Protein AF-A0A7L4WDB7-F1 (afdb_monomer)

Radius of gyration: 16.56 Å; Cα contacts (8 Å, |Δi|>4): 292; chains: 1; bounding box: 38×40×43 Å

Structure (mmCIF, N/CA/C/O backbone):
data_AF-A0A7L4WDB7-F1
#
_entry.id   AF-A0A7L4WDB7-F1
#
loop_
_atom_site.group_PDB
_atom_site.id
_atom_site.type_symbol
_atom_site.label_atom_id
_atom_site.label_alt_id
_atom_site.label_comp_id
_atom_site.label_asym_id
_atom_site.label_entity_id
_atom_site.label_seq_id
_atom_site.pdbx_PDB_ins_code
_atom_site.Cartn_x
_atom_site.Cartn_y
_atom_site.Cartn_z
_atom_site.occupancy
_atom_site.B_iso_or_equiv
_atom_site.auth_seq_id
_atom_site.auth_comp_id
_atom_site.auth_asym_id
_atom_site.auth_atom_id
_atom_site.pdbx_PDB_model_num
ATOM 1 N N . MET A 1 1 ? 15.099 -26.830 -12.170 1.00 26.14 1 MET A N 1
ATOM 2 C CA . MET A 1 1 ? 15.586 -25.757 -11.274 1.00 26.14 1 MET A CA 1
ATOM 3 C C . MET A 1 1 ? 14.552 -25.580 -10.170 1.00 26.14 1 MET A C 1
ATOM 5 O O . MET A 1 1 ? 13.373 -25.732 -10.461 1.00 26.14 1 MET A O 1
ATOM 9 N N . ALA A 1 2 ? 14.990 -25.452 -8.918 1.00 23.66 2 ALA A N 1
ATOM 10 C CA . ALA A 1 2 ? 14.196 -25.763 -7.728 1.00 23.66 2 ALA A CA 1
ATOM 11 C C . ALA A 1 2 ? 12.929 -24.900 -7.574 1.00 23.66 2 ALA A C 1
ATOM 13 O O . ALA A 1 2 ? 12.970 -23.680 -7.683 1.00 23.66 2 ALA A O 1
ATOM 14 N N . VAL A 1 3 ? 11.810 -25.573 -7.302 1.00 23.61 3 VAL A N 1
ATOM 15 C CA . VAL A 1 3 ? 10.498 -24.990 -7.009 1.00 23.61 3 VAL A CA 1
ATOM 16 C C . VAL A 1 3 ? 10.494 -24.575 -5.540 1.00 23.61 3 VAL A C 1
ATOM 18 O O . VAL A 1 3 ? 10.382 -25.434 -4.664 1.00 23.61 3 VAL A O 1
ATOM 21 N N . SER A 1 4 ? 10.624 -23.283 -5.240 1.00 25.88 4 SER A N 1
ATOM 22 C CA . SER A 1 4 ? 10.342 -22.795 -3.890 1.00 25.88 4 SER A CA 1
ATOM 23 C C . SER A 1 4 ? 8.826 -22.694 -3.721 1.00 25.88 4 SER A C 1
ATOM 25 O O . SER A 1 4 ? 8.146 -21.845 -4.294 1.00 25.88 4 SER A O 1
ATOM 27 N N . LYS A 1 5 ? 8.267 -23.625 -2.946 1.00 26.81 5 LYS A N 1
ATOM 28 C CA . LYS A 1 5 ? 6.932 -23.459 -2.369 1.00 26.81 5 LYS A CA 1
ATOM 29 C C . LYS A 1 5 ? 6.987 -22.238 -1.450 1.00 26.81 5 LYS A C 1
ATOM 31 O O . LYS A 1 5 ? 7.909 -22.137 -0.643 1.00 26.81 5 LYS A O 1
ATOM 36 N N . LEU A 1 6 ? 6.021 -21.330 -1.582 1.00 31.14 6 LEU A N 1
ATOM 37 C CA . LEU A 1 6 ? 5.843 -20.216 -0.652 1.00 31.14 6 LEU A CA 1
ATOM 38 C C . LEU A 1 6 ? 5.732 -20.788 0.765 1.00 31.14 6 LEU A C 1
ATOM 40 O O . LEU A 1 6 ? 4.822 -21.564 1.064 1.00 31.14 6 LEU A O 1
ATOM 44 N N . ASN A 1 7 ? 6.713 -20.461 1.600 1.00 24.81 7 ASN A N 1
ATOM 45 C CA . ASN A 1 7 ? 6.735 -20.839 3.001 1.00 24.81 7 ASN A CA 1
ATOM 46 C C . ASN A 1 7 ? 5.710 -19.936 3.717 1.00 24.81 7 ASN A C 1
ATOM 48 O O . ASN A 1 7 ? 5.821 -18.719 3.586 1.00 24.81 7 ASN A O 1
ATOM 52 N N . PRO A 1 8 ? 4.721 -20.470 4.454 1.00 27.30 8 PRO A N 1
ATOM 53 C CA . PRO A 1 8 ? 3.668 -19.679 5.109 1.00 27.30 8 PRO A CA 1
ATOM 54 C C . PRO A 1 8 ? 4.164 -18.848 6.312 1.00 27.30 8 PRO A C 1
ATOM 56 O O . PRO A 1 8 ? 3.364 -18.311 7.072 1.00 27.30 8 PRO A O 1
ATOM 59 N N . GLY A 1 9 ? 5.481 -18.750 6.502 1.00 23.64 9 GLY A N 1
ATOM 60 C CA . GLY A 1 9 ? 6.102 -17.955 7.548 1.00 23.64 9 GLY A CA 1
ATOM 61 C C . GLY A 1 9 ? 6.178 -16.485 7.151 1.00 23.64 9 GLY A C 1
ATOM 62 O O . GLY A 1 9 ? 7.038 -16.113 6.361 1.00 23.64 9 GLY A O 1
ATOM 63 N N . ILE A 1 10 ? 5.280 -15.696 7.742 1.00 28.69 10 ILE A N 1
ATOM 64 C CA . ILE A 1 10 ? 5.425 -14.272 8.076 1.00 28.69 10 ILE A CA 1
ATOM 65 C C . ILE A 1 10 ? 5.899 -13.393 6.903 1.00 28.69 10 ILE A C 1
ATOM 67 O O . ILE A 1 10 ? 7.081 -13.110 6.718 1.00 28.69 10 ILE A O 1
ATOM 71 N N . LEU A 1 11 ? 4.934 -12.914 6.118 1.00 30.98 11 LEU A N 1
ATOM 72 C CA . LEU A 1 11 ? 5.143 -11.833 5.160 1.00 30.98 11 LEU A CA 1
ATOM 73 C C . LEU A 1 11 ? 5.073 -10.512 5.942 1.00 30.98 11 LEU A C 1
ATOM 75 O O . LEU A 1 11 ? 3.997 -10.108 6.351 1.00 30.98 11 LEU A O 1
ATOM 79 N N . ILE A 1 12 ? 6.196 -9.848 6.200 1.00 29.39 12 ILE A N 1
ATOM 80 C CA . ILE A 1 12 ? 6.209 -8.522 6.845 1.00 29.39 12 ILE A CA 1
ATOM 81 C C . ILE A 1 12 ? 6.369 -7.464 5.745 1.00 29.39 12 ILE A C 1
ATOM 83 O O . ILE A 1 12 ? 7.289 -7.583 4.942 1.00 29.39 12 ILE A O 1
ATOM 87 N N . ASN A 1 13 ? 5.482 -6.457 5.721 1.00 35.50 13 ASN A N 1
ATOM 88 C CA . ASN A 1 13 ? 5.505 -5.261 4.857 1.00 35.50 13 ASN A CA 1
ATOM 89 C C . ASN A 1 13 ? 5.696 -5.512 3.346 1.00 35.50 13 ASN A C 1
ATOM 91 O O . ASN A 1 13 ? 6.822 -5.549 2.849 1.00 35.50 13 ASN A O 1
ATOM 95 N N . ASN A 1 14 ? 4.590 -5.569 2.592 1.00 45.69 14 ASN A N 1
ATOM 96 C CA . ASN A 1 14 ? 4.633 -5.610 1.123 1.00 45.69 14 ASN A CA 1
ATOM 97 C C . ASN A 1 14 ? 4.061 -4.320 0.515 1.00 45.69 14 ASN A C 1
ATOM 99 O O . ASN A 1 14 ? 2.951 -3.926 0.865 1.00 45.69 14 ASN A O 1
ATOM 103 N N . LEU A 1 15 ? 4.744 -3.726 -0.467 1.00 40.31 15 LEU A N 1
ATOM 104 C CA . LEU A 1 15 ? 4.108 -2.850 -1.461 1.00 40.31 15 LEU A CA 1
ATOM 105 C C . LEU A 1 15 ? 3.955 -3.628 -2.763 1.00 40.31 15 LEU A C 1
ATOM 107 O O . LEU A 1 15 ? 4.933 -4.058 -3.371 1.00 40.31 15 LEU A O 1
ATOM 111 N N . ILE A 1 16 ? 2.716 -3.796 -3.199 1.00 52.78 16 ILE A N 1
ATOM 112 C CA . ILE A 1 16 ? 2.360 -4.392 -4.474 1.00 52.78 16 ILE A CA 1
ATOM 113 C C . ILE A 1 16 ? 2.001 -3.251 -5.425 1.00 52.78 16 ILE A C 1
ATOM 115 O O . ILE A 1 16 ? 0.905 -2.698 -5.395 1.00 52.78 16 ILE A O 1
ATOM 119 N N . GLN A 1 17 ? 2.934 -2.873 -6.283 1.00 44.94 17 GLN A N 1
ATOM 120 C CA . GLN A 1 17 ? 2.692 -1.867 -7.298 1.00 44.94 17 GLN A CA 1
ATOM 121 C C . GLN A 1 17 ? 2.013 -2.524 -8.502 1.00 44.94 17 GLN A C 1
ATOM 123 O O . GLN A 1 17 ? 2.608 -3.276 -9.282 1.00 44.94 17 GLN A O 1
ATOM 128 N N . LEU A 1 18 ? 0.717 -2.287 -8.633 1.00 42.47 18 LEU A N 1
ATOM 129 C CA . LEU A 1 18 ? -0.114 -3.008 -9.578 1.00 42.47 18 LEU A CA 1
ATOM 130 C C . LEU A 1 18 ? -0.220 -2.216 -10.886 1.00 42.47 18 LEU A C 1
ATOM 132 O O . LEU A 1 18 ? -0.580 -1.041 -10.923 1.00 42.47 18 LEU A O 1
ATOM 136 N N . GLY A 1 19 ? 0.084 -2.898 -11.994 1.00 43.69 19 GLY A N 1
ATOM 137 C CA . GLY A 1 19 ? -0.582 -2.624 -13.270 1.00 43.69 19 GLY A CA 1
ATOM 138 C C . GLY A 1 19 ? -2.017 -3.176 -13.233 1.00 43.69 19 GLY A C 1
ATOM 139 O O . GLY A 1 19 ? -2.623 -3.264 -12.170 1.00 43.69 19 GLY A O 1
ATOM 140 N N . ASN A 1 20 ? -2.550 -3.676 -14.354 1.00 35.91 20 ASN A N 1
ATOM 141 C CA . ASN A 1 20 ? -3.861 -4.367 -14.425 1.00 35.91 20 ASN A CA 1
ATOM 142 C C . ASN A 1 20 ? -3.939 -5.709 -13.638 1.00 35.91 20 ASN A C 1
ATOM 144 O O . ASN A 1 20 ? -4.688 -6.605 -14.012 1.00 35.91 20 ASN A O 1
ATOM 148 N N . VAL A 1 21 ? -3.131 -5.891 -12.591 1.00 42.81 21 VAL A N 1
ATOM 149 C CA . VAL A 1 21 ? -2.957 -7.129 -11.812 1.00 42.81 21 VAL A CA 1
ATOM 150 C C . VAL A 1 21 ? -3.703 -7.057 -10.461 1.00 42.81 21 VAL A C 1
ATOM 152 O O . VAL A 1 21 ? -3.730 -8.034 -9.718 1.00 42.81 21 VAL A O 1
ATOM 155 N N . GLY A 1 22 ? -4.333 -5.912 -10.150 1.00 44.41 22 GLY A N 1
ATOM 156 C CA . GLY A 1 22 ? -4.983 -5.639 -8.860 1.00 44.41 22 GLY A CA 1
ATOM 157 C C . GLY A 1 22 ? -6.064 -6.630 -8.457 1.00 44.41 22 GLY A C 1
ATOM 158 O O . GLY A 1 22 ? -6.011 -7.188 -7.366 1.00 44.41 22 GLY A O 1
ATOM 159 N N . ASP A 1 23 ? -6.962 -6.943 -9.386 1.00 42.50 23 ASP A N 1
ATOM 160 C CA . ASP A 1 23 ? -8.048 -7.908 -9.175 1.00 42.50 23 ASP A CA 1
ATOM 161 C C . ASP A 1 23 ? -7.512 -9.333 -8.917 1.00 42.50 23 ASP A C 1
ATOM 163 O O . ASP A 1 23 ? -8.132 -10.151 -8.246 1.00 42.50 23 ASP A O 1
ATOM 167 N N . PHE A 1 24 ? -6.310 -9.646 -9.407 1.00 44.28 24 PHE A N 1
ATOM 168 C CA . PHE A 1 24 ? -5.779 -11.003 -9.380 1.00 44.28 24 PHE A CA 1
ATOM 169 C C . PHE A 1 24 ? -4.889 -11.307 -8.171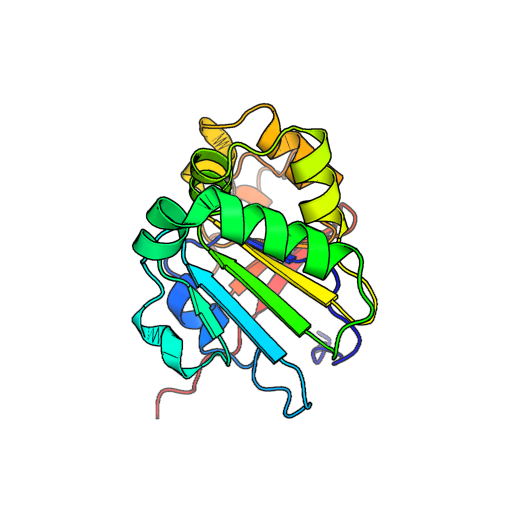 1.00 44.28 24 PHE A C 1
ATOM 171 O O . PHE A 1 24 ? -4.959 -12.414 -7.646 1.00 44.28 24 PHE A O 1
ATOM 178 N N . ALA A 1 25 ? -4.098 -10.350 -7.675 1.00 46.78 25 ALA A N 1
ATOM 179 C CA . ALA A 1 25 ? -3.347 -10.540 -6.428 1.00 46.78 25 ALA A CA 1
ATOM 180 C C . ALA A 1 25 ? -4.289 -10.816 -5.240 1.00 46.78 25 ALA A C 1
ATOM 182 O O . ALA A 1 25 ? -3.964 -11.634 -4.381 1.00 46.78 25 ALA A O 1
ATOM 183 N N . ILE A 1 26 ? -5.476 -10.200 -5.259 1.00 49.06 26 ILE A N 1
ATOM 184 C CA . ILE A 1 26 ? -6.526 -10.362 -4.246 1.00 49.06 26 ILE A CA 1
ATOM 185 C C . ILE A 1 26 ? -7.250 -11.706 -4.395 1.00 49.06 26 ILE A C 1
ATOM 187 O O . ILE A 1 26 ? -7.484 -12.385 -3.400 1.00 49.06 26 ILE A O 1
ATOM 191 N N . ARG A 1 27 ? -7.534 -12.141 -5.633 1.00 40.75 27 ARG A N 1
ATOM 192 C CA . ARG A 1 27 ? -8.158 -13.450 -5.916 1.00 40.75 27 ARG A CA 1
ATOM 193 C C . ARG A 1 27 ? -7.209 -14.637 -5.744 1.00 40.75 27 ARG A C 1
ATOM 195 O O . ARG A 1 27 ? -7.642 -15.733 -5.393 1.00 40.75 27 ARG A O 1
ATOM 202 N N . SER A 1 28 ? -5.917 -14.458 -6.020 1.00 38.41 28 SER A N 1
ATOM 203 C CA . SER A 1 28 ? -4.909 -15.489 -5.789 1.00 38.41 28 SER A CA 1
ATOM 204 C C . SER A 1 28 ? -4.726 -15.680 -4.285 1.00 38.41 28 SER A C 1
ATOM 206 O O . SER A 1 28 ? -4.906 -14.759 -3.499 1.00 38.41 28 SER A O 1
ATOM 208 N N . LYS A 1 29 ? -4.353 -16.888 -3.875 1.00 41.28 29 LYS A N 1
ATOM 209 C CA . LYS A 1 29 ? -4.379 -17.390 -2.494 1.00 41.28 29 LYS A CA 1
ATOM 210 C C . LYS A 1 29 ? -3.517 -16.655 -1.439 1.00 41.28 29 LYS A C 1
ATOM 212 O O . LYS A 1 29 ? -3.256 -17.244 -0.392 1.00 41.28 29 LYS A O 1
ATOM 217 N N . ILE A 1 30 ? -3.095 -15.406 -1.661 1.00 47.59 30 ILE A N 1
ATOM 218 C CA . ILE A 1 30 ? -2.469 -14.524 -0.659 1.00 47.59 30 ILE A CA 1
ATOM 219 C C . ILE A 1 30 ? -3.354 -14.420 0.596 1.00 47.59 30 ILE A C 1
ATOM 221 O O . ILE A 1 30 ? -2.836 -14.438 1.706 1.00 47.59 30 ILE A O 1
ATOM 225 N N . PHE A 1 31 ? -4.680 -14.441 0.429 1.00 48.16 31 PHE A N 1
ATOM 226 C CA . PHE A 1 31 ? -5.655 -14.323 1.521 1.00 48.16 31 PHE A CA 1
ATOM 227 C C . PHE A 1 31 ? -6.308 -15.657 1.930 1.00 48.16 31 PHE A C 1
ATOM 229 O O . PHE A 1 31 ? -7.202 -15.689 2.767 1.00 48.16 31 PHE A O 1
ATOM 236 N N . SER A 1 32 ? -5.877 -16.797 1.370 1.00 37.41 32 SER A N 1
ATOM 237 C CA . SER A 1 32 ? -6.493 -18.111 1.652 1.00 37.41 32 SER A CA 1
ATOM 238 C C . SER A 1 32 ? -5.901 -18.853 2.850 1.00 37.41 32 SER A C 1
ATOM 240 O O . SER A 1 32 ? -6.185 -20.043 3.036 1.00 37.41 32 SER A O 1
ATOM 242 N N . ALA A 1 33 ? -5.075 -18.202 3.667 1.00 39.62 33 ALA A N 1
ATOM 243 C CA . ALA A 1 33 ? -4.701 -18.776 4.947 1.00 39.62 33 ALA A CA 1
ATOM 244 C C . ALA A 1 33 ? -5.933 -18.720 5.859 1.00 39.62 33 ALA A C 1
ATOM 246 O O . ALA A 1 33 ? -6.268 -17.675 6.401 1.00 39.62 33 ALA A O 1
ATOM 247 N N . ARG A 1 34 ? -6.619 -19.862 6.012 1.00 40.47 34 ARG A N 1
ATOM 248 C CA . ARG A 1 34 ? -7.634 -20.115 7.049 1.00 40.47 34 ARG A CA 1
ATOM 249 C C . ARG A 1 34 ? -6.998 -20.062 8.447 1.00 40.47 34 ARG A C 1
ATOM 251 O O . ARG A 1 34 ? -6.925 -21.069 9.147 1.00 40.47 34 ARG A O 1
ATOM 258 N N . LEU A 1 35 ? -6.495 -18.901 8.828 1.00 44.81 35 LEU A N 1
ATOM 259 C CA . LEU A 1 35 ? -6.143 -18.541 10.189 1.00 44.81 35 LEU A CA 1
ATOM 260 C C . LEU A 1 35 ? -7.165 -17.492 10.633 1.00 44.81 35 LEU A C 1
ATOM 262 O O . LEU A 1 35 ? -7.684 -16.753 9.801 1.00 44.81 35 LEU A O 1
ATOM 266 N N . ALA A 1 36 ? -7.498 -17.469 11.922 1.00 66.38 36 ALA A N 1
ATOM 267 C CA . ALA A 1 36 ? -8.358 -16.451 12.520 1.00 66.38 36 ALA A CA 1
ATOM 268 C C . ALA A 1 36 ? -7.618 -15.101 12.527 1.00 66.38 36 ALA A C 1
ATOM 270 O O . ALA A 1 36 ? -7.072 -14.690 13.546 1.00 66.38 36 ALA A O 1
ATOM 271 N N . VAL A 1 37 ? -7.507 -14.498 11.348 1.00 77.31 37 VAL A N 1
ATOM 272 C CA . VAL A 1 37 ? -6.825 -13.237 11.085 1.00 77.31 37 VAL A CA 1
ATOM 273 C C . VAL A 1 37 ? -7.887 -12.269 10.598 1.00 77.31 37 VAL A C 1
ATOM 275 O O . VAL A 1 37 ? -8.603 -12.580 9.644 1.00 77.31 37 VAL A O 1
ATOM 278 N N . ASP A 1 38 ? -7.991 -11.120 11.251 1.00 86.00 38 ASP A N 1
ATOM 279 C CA . ASP A 1 38 ? -8.891 -10.064 10.810 1.00 86.00 38 ASP A CA 1
ATOM 280 C C . ASP A 1 38 ? -8.311 -9.401 9.559 1.00 86.00 38 ASP A C 1
ATOM 282 O O . ASP A 1 38 ? -7.115 -9.125 9.458 1.00 86.00 38 ASP A O 1
ATOM 286 N N . THR A 1 39 ? -9.159 -9.163 8.569 1.00 87.56 39 THR A N 1
ATOM 287 C CA . THR A 1 39 ? -8.760 -8.596 7.282 1.00 87.56 39 THR A CA 1
ATOM 288 C C . THR A 1 39 ? -9.496 -7.289 7.039 1.00 87.56 39 THR A C 1
ATOM 290 O O . THR A 1 39 ? -10.724 -7.215 7.111 1.00 87.56 39 THR A O 1
ATOM 293 N N . VAL A 1 40 ? -8.734 -6.238 6.747 1.00 91.00 40 VAL A N 1
ATOM 294 C CA . VAL A 1 40 ? -9.251 -4.891 6.498 1.00 91.00 40 VAL A CA 1
ATOM 295 C C . VAL A 1 40 ? -8.784 -4.433 5.123 1.00 91.00 40 VAL A C 1
ATOM 297 O O . VAL A 1 40 ? -7.592 -4.479 4.832 1.00 91.00 40 VAL A O 1
ATOM 300 N N . LEU A 1 41 ? -9.703 -3.958 4.288 1.00 92.00 41 LEU A N 1
ATOM 301 C CA . LEU A 1 41 ? -9.394 -3.302 3.020 1.00 92.00 41 LEU A CA 1
ATOM 302 C C . LEU A 1 41 ? -9.763 -1.820 3.096 1.00 92.00 41 LEU A C 1
ATOM 304 O O . LEU A 1 41 ? -10.927 -1.472 3.271 1.00 92.00 41 LEU A O 1
ATOM 308 N N . ILE A 1 42 ? -8.767 -0.956 2.918 1.00 94.44 42 ILE A N 1
ATOM 309 C CA . ILE A 1 42 ? -8.910 0.495 2.779 1.00 94.44 42 ILE A CA 1
ATOM 310 C C . ILE A 1 42 ? -8.703 0.836 1.305 1.00 94.44 42 ILE A C 1
ATOM 312 O O . ILE A 1 42 ? -7.575 0.894 0.816 1.00 94.44 42 ILE A O 1
ATOM 316 N N . ASP A 1 43 ? -9.801 1.037 0.583 1.00 92.31 43 ASP A N 1
ATOM 317 C CA . ASP A 1 43 ? -9.833 1.208 -0.869 1.00 92.31 43 ASP A CA 1
ATOM 318 C C . ASP A 1 43 ? -9.923 2.686 -1.269 1.00 92.31 43 ASP A C 1
ATOM 320 O O . ASP A 1 43 ? -10.950 3.162 -1.751 1.00 92.31 43 ASP A O 1
ATOM 324 N N . ALA A 1 44 ? -8.830 3.427 -1.073 1.00 91.94 44 ALA A N 1
ATOM 325 C CA . ALA A 1 44 ? -8.758 4.851 -1.402 1.00 91.94 44 ALA A CA 1
ATOM 326 C C . ALA A 1 44 ? -8.819 5.125 -2.918 1.00 91.94 44 ALA A C 1
ATOM 328 O O . ALA A 1 44 ? -9.321 6.176 -3.323 1.00 91.94 44 ALA A O 1
ATOM 329 N N . SER A 1 45 ? -8.356 4.196 -3.764 1.00 87.69 45 SER A N 1
ATOM 330 C CA . SER A 1 45 ? -8.504 4.300 -5.228 1.00 87.69 45 SER A CA 1
ATOM 331 C C . SER A 1 45 ? -9.897 3.894 -5.737 1.00 87.69 45 SER A C 1
ATOM 333 O O . SER A 1 45 ? -10.250 4.236 -6.867 1.00 87.69 45 SER A O 1
ATOM 335 N N . GLY A 1 46 ? -10.696 3.180 -4.938 1.00 89.38 46 GLY A N 1
ATOM 336 C CA . GLY A 1 46 ? -12.085 2.808 -5.235 1.00 89.38 46 GLY A CA 1
ATOM 337 C C . GLY A 1 46 ? -12.265 1.736 -6.317 1.00 89.38 46 GLY A C 1
ATOM 338 O O . GLY A 1 46 ? -13.386 1.506 -6.775 1.00 89.38 46 GLY A O 1
ATOM 339 N N . ASN A 1 47 ? -11.183 1.102 -6.772 1.00 84.88 47 ASN A N 1
ATOM 340 C CA . ASN A 1 47 ? -11.207 0.135 -7.872 1.00 84.88 47 ASN A CA 1
ATOM 341 C C . ASN A 1 47 ? -11.247 -1.328 -7.399 1.00 84.88 47 ASN A C 1
ATOM 343 O O . ASN A 1 47 ? -11.232 -2.224 -8.242 1.00 84.88 47 ASN A O 1
ATOM 347 N N . LEU A 1 48 ? -11.353 -1.572 -6.087 1.00 86.19 48 LEU A N 1
ATOM 348 C CA . LEU A 1 48 ? -11.418 -2.910 -5.485 1.00 86.19 48 LEU A CA 1
ATOM 349 C C . LEU A 1 48 ? -12.766 -3.213 -4.822 1.00 86.19 48 LEU A C 1
ATOM 351 O O . LEU A 1 48 ? -12.900 -4.191 -4.091 1.00 86.19 48 LEU A O 1
ATOM 355 N N . LYS A 1 49 ? -13.808 -2.432 -5.121 1.00 87.31 49 LYS A N 1
ATOM 356 C CA . LYS A 1 49 ? -15.168 -2.653 -4.602 1.00 87.31 49 LYS A CA 1
ATOM 357 C C . LYS A 1 49 ? -15.702 -4.071 -4.841 1.00 87.31 49 LYS A C 1
ATOM 359 O O . LYS A 1 49 ? -16.460 -4.593 -4.028 1.00 87.31 49 LYS A O 1
ATOM 364 N N . ALA A 1 50 ? -15.307 -4.707 -5.945 1.00 85.62 50 ALA A N 1
ATOM 365 C CA . ALA A 1 50 ? -15.698 -6.083 -6.250 1.00 85.62 50 ALA A CA 1
ATOM 366 C C . ALA A 1 50 ? -15.181 -7.104 -5.215 1.00 85.62 50 ALA A C 1
ATOM 368 O O . ALA A 1 50 ? -15.780 -8.167 -5.079 1.00 85.62 50 ALA A O 1
ATOM 369 N N . ASN A 1 51 ? -14.119 -6.770 -4.477 1.00 81.62 51 ASN A N 1
ATOM 370 C CA . ASN A 1 51 ? -13.483 -7.619 -3.471 1.00 81.62 51 ASN A CA 1
ATOM 371 C C . ASN A 1 51 ? -13.960 -7.339 -2.041 1.00 81.62 51 ASN A C 1
ATOM 373 O O . ASN A 1 51 ? -13.437 -7.933 -1.107 1.00 81.62 51 ASN A O 1
ATOM 377 N N . GLN A 1 52 ? -14.943 -6.457 -1.832 1.00 84.81 52 GLN A N 1
ATOM 378 C CA . GLN A 1 52 ? -15.383 -6.063 -0.483 1.00 84.81 52 GLN A CA 1
ATOM 379 C C . GLN A 1 52 ? -15.754 -7.258 0.418 1.00 84.81 52 GLN A C 1
ATOM 381 O O . GLN A 1 52 ? -15.554 -7.203 1.624 1.00 84.81 52 GLN A O 1
ATOM 386 N N . THR A 1 53 ? -16.289 -8.340 -0.160 1.00 84.62 53 THR A N 1
ATOM 387 C CA . THR A 1 53 ? -16.733 -9.535 0.577 1.00 84.62 53 THR A CA 1
ATOM 388 C C . THR A 1 53 ? -15.594 -10.469 0.969 1.00 84.62 53 THR A C 1
ATOM 390 O O . THR A 1 53 ? -15.820 -11.399 1.739 1.00 84.62 53 THR A O 1
ATOM 393 N N . ASP A 1 54 ? -14.394 -10.244 0.433 1.00 83.25 54 ASP A N 1
ATOM 394 C CA . ASP A 1 54 ? -13.201 -11.037 0.735 1.00 83.25 54 ASP A CA 1
ATOM 395 C C . ASP A 1 54 ? -12.527 -10.571 2.041 1.00 83.25 54 ASP A C 1
ATOM 397 O O . ASP A 1 54 ? -11.607 -11.228 2.525 1.00 83.25 54 ASP A O 1
ATOM 401 N N . PHE A 1 55 ? -12.995 -9.454 2.616 1.00 85.50 55 PHE A N 1
ATOM 402 C CA . PHE A 1 55 ? -12.449 -8.819 3.814 1.00 85.50 55 PHE A CA 1
ATOM 403 C C . PHE A 1 55 ? -13.490 -8.745 4.938 1.00 85.50 55 PHE A C 1
ATOM 405 O O . PHE A 1 55 ? -14.689 -8.615 4.690 1.00 85.50 55 PHE A O 1
ATOM 412 N N . ASN A 1 56 ? -13.038 -8.788 6.195 1.00 88.62 56 ASN A N 1
ATOM 413 C CA . ASN A 1 56 ? -13.909 -8.593 7.361 1.00 88.62 56 ASN A CA 1
ATOM 414 C C . ASN A 1 56 ? -14.412 -7.149 7.456 1.00 88.62 56 ASN A C 1
ATOM 416 O O . ASN A 1 56 ? -15.552 -6.914 7.856 1.00 88.62 56 ASN A O 1
ATOM 420 N N . VAL A 1 57 ? -13.557 -6.191 7.093 1.00 91.25 57 VAL A N 1
ATOM 421 C CA . VAL A 1 57 ? -13.869 -4.762 7.058 1.00 91.25 57 VAL A CA 1
ATOM 422 C C . VAL A 1 57 ? -13.462 -4.197 5.703 1.00 91.25 57 VAL A C 1
ATOM 424 O O . VAL A 1 57 ? -12.342 -4.407 5.243 1.00 91.25 57 VAL A O 1
ATOM 427 N N . TYR A 1 58 ? -14.361 -3.437 5.087 1.00 93.38 58 TYR A N 1
ATOM 428 C CA . TYR A 1 58 ? -14.111 -2.699 3.854 1.00 93.38 58 TYR A CA 1
ATOM 429 C C . TYR A 1 58 ? -14.416 -1.220 4.083 1.00 93.38 58 TYR A C 1
ATOM 431 O O . TYR A 1 58 ? -15.490 -0.890 4.580 1.00 93.38 58 TYR A O 1
ATOM 439 N N . ILE A 1 59 ? -13.468 -0.354 3.731 1.00 94.69 59 ILE A N 1
ATOM 440 C CA . ILE A 1 59 ? -13.582 1.104 3.788 1.00 94.69 59 ILE A CA 1
ATOM 441 C C . ILE A 1 59 ? -13.407 1.620 2.366 1.00 94.69 59 ILE A C 1
ATOM 443 O O . ILE A 1 59 ? -12.328 1.493 1.783 1.00 94.69 59 ILE A O 1
ATOM 447 N N . ASP A 1 60 ? -14.465 2.195 1.804 1.00 94.94 60 ASP A N 1
ATOM 448 C CA . ASP A 1 60 ? -14.438 2.696 0.432 1.00 94.94 60 ASP A CA 1
ATOM 449 C C . ASP A 1 60 ? -13.808 4.095 0.317 1.0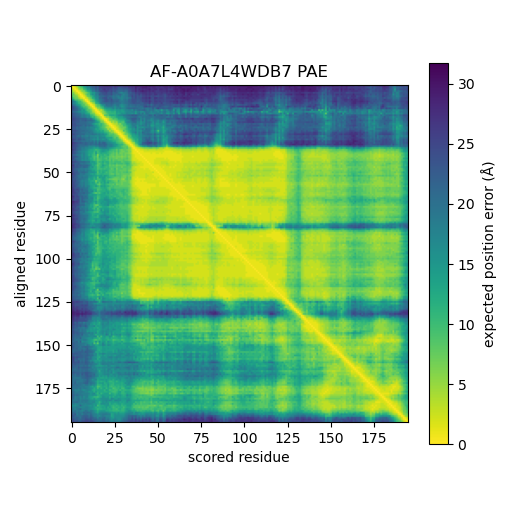0 94.94 60 ASP A C 1
ATOM 451 O O . ASP A 1 60 ? -13.610 4.816 1.299 1.00 94.94 60 ASP A O 1
ATOM 455 N N . ALA A 1 61 ? -13.515 4.513 -0.917 1.00 93.44 61 ALA A N 1
ATOM 456 C CA . ALA A 1 61 ? -12.914 5.815 -1.199 1.00 93.44 61 ALA A CA 1
ATOM 457 C C . ALA A 1 61 ? -13.739 7.008 -0.671 1.00 93.44 61 ALA A C 1
ATOM 459 O O . ALA A 1 61 ? -13.177 8.060 -0.350 1.00 93.44 61 ALA A O 1
ATOM 460 N N . SER A 1 62 ? -15.067 6.872 -0.580 1.00 93.25 62 SER A N 1
ATOM 461 C CA . SER A 1 62 ? -15.938 7.917 -0.042 1.00 93.25 62 SER A CA 1
ATOM 462 C C . SER A 1 62 ? -15.810 8.020 1.476 1.00 93.25 62 SER A C 1
ATOM 464 O O . SER A 1 62 ? -15.728 9.130 2.003 1.00 93.25 62 SER A O 1
ATOM 466 N N . GLU A 1 63 ? -15.702 6.894 2.180 1.00 93.38 63 GLU A N 1
ATOM 467 C CA . GLU A 1 63 ? -15.463 6.852 3.621 1.00 93.38 63 GLU A CA 1
ATOM 468 C C . GLU A 1 63 ? -14.063 7.347 3.977 1.00 93.38 63 GLU A C 1
ATOM 470 O O . GLU A 1 63 ? -13.937 8.155 4.896 1.00 93.38 63 GLU A O 1
ATOM 475 N N . VAL A 1 64 ? -13.036 6.980 3.201 1.00 93.50 64 VAL A N 1
ATOM 476 C CA . VAL A 1 64 ? -11.680 7.545 3.344 1.00 93.50 64 VAL A CA 1
ATOM 477 C C . VAL A 1 64 ? -11.714 9.074 3.268 1.00 93.50 64 VAL A C 1
ATOM 479 O O . VAL A 1 64 ? -11.032 9.756 4.032 1.00 93.50 64 VAL A O 1
ATOM 482 N N . ASN A 1 65 ? -12.518 9.630 2.359 1.00 90.50 65 ASN A N 1
ATOM 483 C CA . ASN A 1 65 ? -12.627 11.074 2.175 1.00 90.50 65 ASN A CA 1
ATOM 484 C C . ASN A 1 65 ? -13.467 11.758 3.266 1.00 90.50 65 ASN A C 1
ATOM 486 O O . ASN A 1 65 ? -13.099 12.829 3.739 1.00 90.50 65 ASN A O 1
ATOM 490 N N . ASN A 1 66 ? -14.596 11.162 3.647 1.00 91.00 66 ASN A N 1
ATOM 491 C CA . ASN A 1 66 ? -15.576 11.790 4.536 1.00 91.00 66 ASN A CA 1
ATOM 492 C C . ASN A 1 66 ? -15.260 11.580 6.024 1.00 91.00 66 ASN A C 1
ATOM 494 O O . ASN A 1 66 ? -15.728 12.354 6.854 1.00 91.00 66 ASN A O 1
ATOM 498 N N . LYS A 1 67 ? -14.475 10.550 6.360 1.00 92.00 67 LYS A N 1
ATOM 499 C CA . LYS A 1 67 ? -14.086 10.175 7.729 1.00 92.00 67 LYS A CA 1
ATOM 500 C C . LYS A 1 67 ? -12.562 10.167 7.902 1.00 92.00 67 LYS A C 1
ATOM 502 O O . LYS A 1 67 ? -12.025 9.362 8.653 1.00 92.00 67 LYS A O 1
ATOM 507 N N . SER A 1 68 ? -11.847 11.043 7.194 1.00 90.50 68 SER A N 1
ATOM 508 C CA . SER A 1 68 ? -10.376 11.040 7.159 1.00 90.50 68 SER A CA 1
ATOM 509 C C . SER A 1 68 ? -9.733 11.212 8.542 1.00 90.50 68 SER A C 1
ATOM 511 O O . SER A 1 68 ? -8.755 10.537 8.848 1.00 90.50 68 SER A O 1
ATOM 513 N N . ILE A 1 69 ? -10.298 12.069 9.399 1.00 91.06 69 ILE A N 1
ATOM 514 C CA . ILE A 1 69 ? -9.815 12.276 10.774 1.00 91.06 69 ILE A CA 1
ATOM 515 C C . ILE A 1 69 ? -9.983 10.997 11.598 1.00 91.06 69 ILE A C 1
ATOM 517 O O . ILE A 1 69 ? -9.015 10.528 12.195 1.00 91.06 69 ILE A O 1
ATOM 521 N N . ASP A 1 70 ? -11.179 10.408 11.583 1.00 92.44 70 ASP A N 1
ATOM 522 C CA . ASP A 1 70 ? -11.472 9.182 12.330 1.00 92.44 70 ASP A CA 1
ATOM 523 C C . ASP A 1 70 ? -10.594 8.027 11.845 1.00 92.44 70 ASP A C 1
ATOM 525 O O . ASP A 1 70 ? -9.987 7.330 12.653 1.00 92.44 70 ASP A O 1
ATOM 529 N N . LEU A 1 71 ? -10.440 7.877 10.526 1.00 92.88 71 LEU A N 1
ATOM 530 C CA . LEU A 1 71 ? -9.584 6.857 9.924 1.00 92.88 71 LEU A CA 1
ATOM 531 C C . LEU A 1 71 ? -8.118 7.031 10.336 1.00 92.88 71 LEU A C 1
ATOM 533 O O . LEU A 1 71 ? -7.457 6.053 10.684 1.00 92.88 71 LEU A O 1
ATOM 537 N N . LYS A 1 72 ? -7.607 8.267 10.345 1.00 92.25 72 LYS A N 1
ATOM 538 C CA . LYS A 1 72 ? -6.243 8.568 10.802 1.00 92.25 72 LYS A CA 1
ATOM 539 C C . LYS A 1 72 ? -6.046 8.175 12.269 1.00 92.25 72 LYS A C 1
ATOM 541 O O . LYS A 1 72 ? -5.033 7.563 12.602 1.00 92.25 72 LYS A O 1
ATOM 546 N N . VAL A 1 73 ? -7.023 8.470 13.128 1.00 90.94 73 VAL A N 1
ATOM 547 C CA . VAL A 1 73 ? -7.006 8.056 14.540 1.00 90.94 73 VAL A CA 1
ATOM 548 C C . VAL A 1 73 ? -7.048 6.533 14.663 1.00 90.94 73 VAL A C 1
ATOM 550 O O . VAL A 1 73 ? -6.229 5.968 15.384 1.00 90.94 73 VAL A O 1
ATOM 553 N N . SER A 1 74 ? -7.933 5.852 13.930 1.00 91.12 74 SER A N 1
ATOM 554 C CA . SER A 1 74 ? -8.028 4.387 13.939 1.00 91.12 74 SER A CA 1
ATOM 555 C C . SER A 1 74 ? -6.726 3.715 13.508 1.00 91.12 74 SER A C 1
ATOM 557 O O . SER A 1 74 ? -6.317 2.742 14.130 1.00 91.12 74 SER A O 1
ATOM 559 N N . ILE A 1 75 ? -6.036 4.251 12.497 1.00 90.62 75 ILE A N 1
ATOM 560 C CA . ILE A 1 75 ? -4.710 3.764 12.090 1.00 90.62 75 ILE A CA 1
ATOM 561 C C . ILE A 1 75 ? -3.699 3.921 13.235 1.00 90.62 75 ILE A C 1
ATOM 563 O O . ILE A 1 75 ? -2.953 2.989 13.519 1.00 90.62 75 ILE A O 1
ATOM 567 N N . GLY A 1 76 ? -3.700 5.061 13.933 1.00 89.25 76 GLY A N 1
ATOM 568 C CA . GLY A 1 76 ? -2.847 5.277 15.108 1.00 89.25 76 GLY A CA 1
ATOM 569 C C . GLY A 1 76 ? -3.107 4.279 16.243 1.00 89.25 76 GLY A C 1
ATOM 570 O O . GLY A 1 76 ? -2.164 3.758 16.840 1.00 89.25 76 GLY A O 1
ATOM 571 N N . VAL A 1 77 ? -4.376 3.962 16.512 1.00 89.00 77 VAL A N 1
ATOM 572 C CA . VAL A 1 77 ? -4.765 2.923 17.481 1.00 89.00 77 VAL A CA 1
ATOM 573 C C . VAL A 1 77 ? -4.267 1.546 17.033 1.00 89.00 77 VAL A C 1
ATOM 575 O O . VAL A 1 77 ? -3.604 0.858 17.806 1.00 89.00 77 VAL A O 1
ATOM 578 N N . LEU A 1 78 ? -4.486 1.177 15.764 1.00 87.62 78 LEU A N 1
ATOM 579 C CA . LEU A 1 78 ? -4.006 -0.097 15.213 1.00 87.62 78 LEU A CA 1
ATOM 580 C C . LEU A 1 78 ? -2.488 -0.269 15.380 1.00 87.62 78 LEU A C 1
ATOM 582 O O . LEU A 1 78 ? -2.013 -1.359 15.675 1.00 87.62 78 LEU A O 1
ATOM 586 N N . LEU A 1 79 ? -1.728 0.813 15.215 1.00 86.25 79 LEU A N 1
ATOM 587 C CA . LEU A 1 79 ? -0.269 0.831 15.334 1.00 86.25 79 LEU A CA 1
ATOM 588 C C . LEU A 1 79 ? 0.251 0.714 16.777 1.00 86.25 79 LEU A C 1
ATOM 590 O O . LEU A 1 79 ? 1.436 0.445 16.969 1.00 86.25 79 LEU A O 1
ATOM 594 N N . SER A 1 80 ? -0.588 0.964 17.784 1.00 83.00 80 SER A N 1
ATOM 595 C CA . SER A 1 80 ? -0.163 1.101 19.186 1.00 83.00 80 SER A CA 1
ATOM 596 C C . SER A 1 80 ? -0.697 0.012 20.114 1.00 83.00 80 SER A C 1
ATOM 598 O O . SER A 1 80 ? -0.108 -0.232 21.169 1.00 83.00 80 SER A O 1
ATOM 600 N N . GLU A 1 81 ? -1.778 -0.666 19.736 1.00 80.12 81 GLU A N 1
ATOM 601 C CA . GLU A 1 81 ? -2.430 -1.669 20.573 1.00 80.12 81 GLU A CA 1
ATOM 602 C C . GLU A 1 81 ? -2.032 -3.106 20.210 1.00 80.12 81 GLU A C 1
ATOM 604 O O . GLU A 1 81 ? -1.650 -3.424 19.083 1.00 80.12 81 GLU A O 1
ATOM 609 N N . LYS A 1 82 ? -2.140 -4.016 21.189 1.00 66.50 82 LYS A N 1
ATOM 610 C CA . LYS A 1 82 ? -2.055 -5.457 20.929 1.00 66.50 82 LYS A CA 1
ATOM 611 C C . LYS A 1 82 ? -3.356 -5.917 20.295 1.00 66.50 82 LYS A C 1
ATOM 613 O O . LYS A 1 82 ? -4.372 -6.034 20.978 1.00 66.50 82 LYS A O 1
ATOM 618 N N . LEU A 1 83 ? -3.294 -6.202 19.007 1.00 69.69 83 LEU A N 1
ATOM 619 C CA . LEU A 1 83 ? -4.439 -6.646 18.235 1.00 69.69 83 LEU A CA 1
ATOM 620 C C . LEU A 1 83 ? -4.517 -8.171 18.170 1.00 69.69 83 LEU A C 1
ATOM 622 O O . LEU A 1 83 ? -3.538 -8.899 18.374 1.00 69.69 83 LEU A O 1
ATOM 626 N N . THR A 1 84 ? -5.705 -8.654 17.821 1.00 79.69 84 THR A N 1
ATOM 627 C CA . THR A 1 84 ? -5.818 -9.919 17.097 1.00 79.69 84 THR A CA 1
ATOM 628 C C . THR A 1 84 ? -4.931 -9.858 15.848 1.00 79.69 84 THR A C 1
ATOM 630 O O . THR A 1 84 ? -4.760 -8.777 15.277 1.00 79.69 84 THR A O 1
ATOM 633 N N . PRO A 1 85 ? -4.341 -10.985 15.405 1.00 85.38 85 PRO A N 1
ATOM 634 C CA . PRO A 1 85 ? -3.609 -11.021 14.146 1.00 85.38 85 PRO A CA 1
ATOM 635 C C . PRO A 1 85 ? -4.429 -10.364 13.029 1.00 85.38 85 PRO A C 1
ATOM 637 O O . PRO A 1 85 ? -5.535 -10.815 12.745 1.00 85.38 85 PRO A O 1
ATOM 640 N N . THR A 1 86 ? -3.916 -9.287 12.437 1.00 86.12 86 THR A N 1
ATOM 641 C CA . THR A 1 86 ? -4.660 -8.442 11.496 1.00 86.12 86 THR A CA 1
ATOM 642 C C . THR A 1 86 ? -3.831 -8.157 10.251 1.00 86.12 86 THR A C 1
ATOM 644 O O . THR A 1 86 ? -2.644 -7.838 10.337 1.00 86.12 86 THR A O 1
ATOM 647 N N . VAL A 1 87 ? -4.465 -8.223 9.083 1.00 87.56 87 VAL A N 1
ATOM 648 C CA . VAL A 1 87 ? -3.895 -7.796 7.801 1.00 87.56 87 VAL A CA 1
ATOM 649 C C . VAL A 1 87 ? -4.691 -6.604 7.285 1.00 87.56 87 VAL A C 1
ATOM 651 O O . VAL A 1 87 ? -5.893 -6.715 7.042 1.00 87.56 87 VAL A O 1
ATOM 654 N N . VAL A 1 88 ? -4.018 -5.473 7.072 1.00 89.88 88 VAL A N 1
ATOM 655 C CA . VAL A 1 88 ? -4.616 -4.274 6.472 1.00 89.88 88 VAL A CA 1
ATOM 656 C C . VAL A 1 88 ? -4.047 -4.065 5.075 1.00 89.88 88 VAL A C 1
ATOM 658 O O . VAL A 1 88 ? -2.836 -3.938 4.887 1.00 89.88 88 VAL A O 1
ATOM 661 N N . VAL A 1 89 ? -4.937 -4.014 4.090 1.00 89.62 89 VAL A N 1
ATOM 662 C CA . VAL A 1 89 ? -4.620 -3.704 2.699 1.00 89.62 89 VAL A CA 1
ATOM 663 C C . VAL A 1 89 ? -4.990 -2.254 2.422 1.00 89.62 89 VAL A C 1
ATOM 665 O O . VAL A 1 89 ? -6.156 -1.880 2.503 1.00 89.62 89 VAL A O 1
ATOM 668 N N . PHE A 1 90 ? -4.008 -1.440 2.059 1.00 89.44 90 PHE A N 1
ATOM 669 C CA . PHE A 1 90 ? -4.195 -0.059 1.630 1.00 89.44 90 PHE A CA 1
ATOM 670 C C . PHE A 1 90 ? -4.098 0.010 0.113 1.00 89.44 90 PHE A C 1
ATOM 672 O O . PHE A 1 90 ? -3.021 -0.197 -0.432 1.00 89.44 90 PHE A O 1
ATOM 679 N N . ASN A 1 91 ? -5.188 0.326 -0.576 1.00 88.25 91 ASN A N 1
ATOM 680 C CA . ASN A 1 91 ? -5.194 0.513 -2.022 1.00 88.25 91 ASN A CA 1
ATOM 681 C C . ASN A 1 91 ? -5.283 1.994 -2.391 1.00 88.25 91 ASN A C 1
ATOM 683 O O . ASN A 1 91 ? -6.256 2.663 -2.053 1.00 88.25 91 ASN A O 1
ATOM 687 N N . GLY A 1 92 ? -4.263 2.484 -3.092 1.00 84.88 92 GLY A N 1
ATOM 688 C CA . GLY A 1 92 ? -4.065 3.896 -3.404 1.00 84.88 92 GLY A CA 1
ATOM 689 C C . GLY A 1 92 ? -3.337 4.631 -2.288 1.00 84.88 92 GLY A C 1
ATOM 690 O O . GLY A 1 92 ? -3.922 5.502 -1.649 1.00 84.88 92 GLY A O 1
ATOM 691 N N . LEU A 1 93 ? -2.070 4.290 -2.025 1.00 83.62 93 LEU A N 1
ATOM 692 C CA . LEU A 1 93 ? -1.271 4.948 -0.981 1.00 83.62 93 LEU A CA 1
ATOM 693 C C . LEU A 1 93 ? -1.111 6.456 -1.244 1.00 83.62 93 LEU A C 1
ATOM 695 O O . LEU A 1 93 ? -1.216 7.257 -0.313 1.00 83.62 93 LEU A O 1
ATOM 699 N N . GLY A 1 94 ? -0.916 6.859 -2.502 1.00 78.75 94 GLY A N 1
ATOM 700 C CA . GLY A 1 94 ? -0.890 8.268 -2.900 1.00 78.75 94 GLY A CA 1
ATOM 701 C C . GLY A 1 94 ? -2.196 9.005 -2.581 1.00 78.75 94 GLY A C 1
ATOM 702 O O . GLY A 1 94 ? -2.173 10.086 -1.988 1.00 78.75 94 GLY A O 1
ATOM 703 N N . GLU A 1 95 ? -3.340 8.418 -2.938 1.00 85.69 95 GLU A N 1
ATOM 704 C CA . GLU A 1 95 ? -4.675 8.939 -2.632 1.00 85.69 95 GLU A CA 1
ATOM 705 C C . GLU A 1 95 ? -4.910 9.023 -1.127 1.00 85.69 95 GLU A C 1
ATOM 707 O O . GLU A 1 95 ? -5.319 10.073 -0.632 1.00 85.69 95 GLU A O 1
ATOM 712 N N . LEU A 1 96 ? -4.601 7.950 -0.398 1.00 88.38 96 LEU A N 1
ATOM 713 C CA . LEU A 1 96 ? -4.730 7.879 1.052 1.00 88.38 96 LEU A CA 1
ATOM 714 C C . LEU A 1 96 ? -3.934 9.000 1.719 1.00 88.38 96 LEU A C 1
ATOM 716 O O . LEU A 1 96 ? -4.488 9.760 2.511 1.00 88.38 96 LEU A O 1
ATOM 720 N N . ASN A 1 97 ? -2.659 9.155 1.359 1.00 85.69 97 ASN A N 1
ATOM 721 C CA . ASN A 1 97 ? -1.811 10.203 1.914 1.00 85.69 97 ASN A CA 1
ATOM 722 C C . ASN A 1 97 ? -2.357 11.606 1.604 1.00 85.69 97 ASN A C 1
ATOM 724 O O . ASN A 1 97 ? -2.370 12.474 2.475 1.00 85.69 97 ASN A O 1
ATOM 728 N N . GLY A 1 98 ? -2.867 11.817 0.387 1.00 83.69 98 GLY A N 1
ATOM 729 C CA . GLY A 1 98 ? -3.509 13.073 -0.002 1.00 83.69 98 GLY A CA 1
ATOM 730 C C . GLY A 1 98 ? -4.783 13.394 0.790 1.00 83.69 98 GLY A C 1
ATOM 731 O O . GLY A 1 98 ? -5.096 14.568 0.974 1.00 83.69 98 GLY A O 1
ATOM 732 N N . LYS A 1 99 ? -5.514 12.379 1.271 1.00 89.56 99 LYS A N 1
ATOM 733 C CA . LYS A 1 99 ? -6.748 12.547 2.060 1.00 89.56 99 LYS A CA 1
ATOM 734 C C . LYS A 1 99 ? -6.506 12.655 3.560 1.00 89.56 99 LYS A C 1
ATOM 736 O O . LYS A 1 99 ? -7.142 13.476 4.214 1.00 89.56 99 LYS A O 1
ATOM 741 N N . LEU A 1 100 ? -5.603 11.839 4.096 1.00 89.12 100 LEU A N 1
ATOM 742 C CA . LEU A 1 100 ? -5.270 11.826 5.521 1.00 89.12 100 LEU A CA 1
ATOM 743 C C . LEU A 1 100 ? -4.294 12.942 5.912 1.00 89.12 100 LEU A C 1
ATOM 745 O O . LEU A 1 100 ? -4.167 13.247 7.097 1.00 89.12 100 LEU A O 1
ATOM 749 N N . VAL A 1 101 ? -3.614 13.542 4.927 1.00 87.69 101 VAL A N 1
ATOM 750 C CA . VAL A 1 101 ? -2.602 14.590 5.123 1.00 87.69 101 VAL A CA 1
ATOM 751 C C . VAL A 1 101 ? -1.585 14.134 6.175 1.00 87.69 101 VAL A C 1
ATOM 753 O O . VAL A 1 101 ? -1.405 14.768 7.217 1.00 87.69 101 VAL A O 1
ATOM 756 N N . LEU A 1 102 ? -0.992 12.957 5.947 1.00 86.06 102 LEU A N 1
ATOM 757 C CA . LEU A 1 102 ? 0.001 12.407 6.867 1.00 86.06 102 LEU A CA 1
ATOM 758 C C . LEU A 1 102 ? 1.270 13.259 6.800 1.00 86.06 102 LEU A C 1
ATOM 760 O O . LEU A 1 102 ? 1.730 13.632 5.714 1.00 86.06 102 LEU A O 1
ATOM 764 N N . THR A 1 103 ? 1.856 13.556 7.957 1.00 87.69 103 THR A N 1
ATOM 765 C CA . THR A 1 103 ? 3.218 14.088 7.999 1.00 87.69 103 THR A CA 1
ATOM 766 C C . THR A 1 103 ? 4.206 13.017 7.546 1.00 87.69 103 THR A C 1
ATOM 768 O O . THR A 1 103 ? 3.887 11.828 7.444 1.00 87.69 103 THR A O 1
ATOM 771 N N . LYS A 1 104 ? 5.449 13.431 7.286 1.00 82.94 104 LYS A N 1
ATOM 772 C CA . LYS A 1 104 ? 6.526 12.499 6.945 1.00 82.94 104 LYS A CA 1
ATOM 773 C C . LYS A 1 104 ? 6.729 11.453 8.046 1.00 82.94 104 LYS A C 1
ATOM 775 O O . LYS A 1 104 ? 6.904 10.278 7.737 1.00 82.94 104 LYS A O 1
ATOM 780 N N . GLU A 1 105 ? 6.698 11.876 9.307 1.00 86.38 105 GLU A N 1
ATOM 781 C CA . GLU A 1 105 ? 6.840 10.995 10.467 1.00 86.38 105 GLU A CA 1
ATOM 782 C C . GLU A 1 105 ? 5.676 10.005 10.560 1.00 86.38 105 GLU A C 1
ATOM 784 O O . GLU A 1 105 ? 5.905 8.812 10.726 1.00 86.38 105 G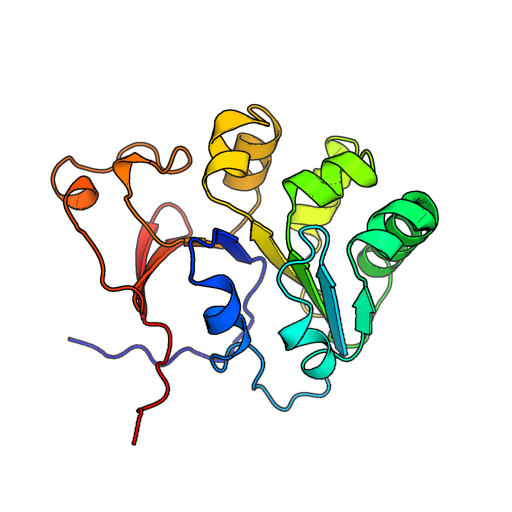LU A O 1
ATOM 789 N N . GLU A 1 106 ? 4.436 10.468 10.394 1.00 87.75 106 GLU A N 1
ATOM 790 C CA . GLU A 1 106 ? 3.249 9.603 10.442 1.00 87.75 106 GLU A CA 1
ATOM 791 C C . GLU A 1 106 ? 3.255 8.558 9.322 1.00 87.75 106 GLU A C 1
ATOM 793 O O . GLU A 1 106 ? 2.954 7.388 9.556 1.00 87.75 106 GLU A O 1
ATOM 798 N N . LEU A 1 107 ? 3.650 8.957 8.111 1.00 85.75 107 LEU A N 1
ATOM 799 C CA . LEU A 1 107 ? 3.795 8.035 6.991 1.00 85.75 107 LEU A CA 1
ATOM 800 C C . LEU A 1 107 ? 4.900 7.002 7.248 1.00 85.75 107 LEU A C 1
ATOM 802 O O . LEU A 1 107 ? 4.713 5.829 6.946 1.00 85.75 107 LEU A O 1
ATOM 806 N N . LEU A 1 108 ? 6.034 7.407 7.827 1.00 84.06 108 LEU A N 1
ATOM 807 C CA . LEU A 1 108 ? 7.108 6.481 8.199 1.00 84.06 108 LEU A CA 1
ATOM 808 C C . LEU A 1 108 ? 6.662 5.465 9.251 1.00 84.06 108 LEU A C 1
ATOM 810 O O . LEU A 1 108 ? 7.004 4.289 9.139 1.00 84.06 108 LEU A O 1
ATOM 814 N N . ILE A 1 109 ? 5.898 5.905 10.251 1.00 87.19 109 ILE A N 1
ATOM 815 C CA . ILE A 1 109 ? 5.328 5.015 11.267 1.00 87.19 109 ILE A CA 1
ATOM 816 C C . ILE A 1 109 ? 4.368 4.023 10.605 1.00 87.19 109 ILE A C 1
ATOM 818 O O . ILE A 1 109 ? 4.434 2.834 10.897 1.00 87.19 109 ILE A O 1
ATOM 822 N N . LEU A 1 110 ? 3.522 4.481 9.677 1.00 88.19 110 LEU A N 1
ATOM 823 C CA . LEU A 1 110 ? 2.625 3.603 8.928 1.00 88.19 110 LEU A CA 1
ATOM 824 C C . LEU A 1 110 ? 3.402 2.568 8.100 1.00 88.19 110 LEU A C 1
ATOM 826 O O . LEU A 1 110 ? 3.113 1.381 8.187 1.00 88.19 110 LEU A O 1
ATOM 830 N N . LEU A 1 111 ? 4.405 2.990 7.327 1.00 84.06 111 LEU A N 1
ATOM 831 C CA . LEU A 1 111 ? 5.194 2.097 6.467 1.00 84.06 111 LEU A CA 1
ATOM 832 C C . LEU A 1 111 ? 5.973 1.037 7.259 1.00 84.06 111 LEU A C 1
ATOM 834 O O . LEU A 1 111 ? 6.120 -0.090 6.793 1.00 84.06 111 LEU A O 1
ATOM 838 N N . ASN A 1 112 ? 6.435 1.385 8.461 1.00 83.12 112 ASN A N 1
ATOM 839 C CA . ASN A 1 112 ? 7.191 0.492 9.343 1.00 83.12 112 ASN A CA 1
ATOM 840 C C . ASN A 1 112 ? 6.330 -0.188 10.417 1.00 83.12 112 ASN A C 1
ATOM 842 O O . ASN A 1 112 ? 6.862 -0.889 11.273 1.00 83.12 112 ASN A O 1
ATOM 846 N N . GLY A 1 113 ? 5.014 0.018 10.396 1.00 84.06 113 GLY A N 1
ATOM 847 C CA . GLY A 1 113 ? 4.130 -0.368 11.492 1.00 84.06 113 GLY A CA 1
ATOM 848 C C . GLY A 1 113 ? 3.827 -1.861 11.598 1.00 84.06 113 GLY A C 1
ATOM 849 O O . GLY A 1 113 ? 3.283 -2.293 12.616 1.00 84.06 113 GLY A O 1
ATOM 850 N N . SER A 1 114 ? 4.170 -2.659 10.578 1.00 82.31 114 SER A N 1
ATOM 851 C CA . SER A 1 114 ? 3.965 -4.105 10.666 1.00 82.31 114 SER A CA 1
ATOM 852 C C . SER A 1 114 ? 4.831 -4.742 11.748 1.00 82.31 114 SER A C 1
ATOM 854 O O . SER A 1 114 ? 5.991 -4.391 11.949 1.00 82.31 114 SER A O 1
ATOM 856 N N . ASN A 1 115 ? 4.268 -5.749 12.397 1.00 84.00 115 ASN A N 1
ATOM 857 C CA . ASN A 1 115 ? 4.899 -6.561 13.424 1.00 84.00 115 ASN A CA 1
ATOM 858 C C . ASN A 1 115 ? 4.326 -7.992 13.372 1.00 84.00 115 ASN A C 1
ATOM 860 O O . ASN A 1 115 ? 3.663 -8.373 12.411 1.00 84.00 115 ASN A O 1
ATOM 864 N N . GLU A 1 116 ? 4.582 -8.810 14.393 1.00 80.69 116 GLU A N 1
ATOM 865 C CA . GLU A 1 116 ? 4.126 -10.209 14.434 1.00 80.69 116 GLU A CA 1
ATOM 866 C C . GLU A 1 116 ? 2.594 -10.378 14.395 1.00 80.69 116 GLU A C 1
ATOM 868 O O . GLU A 1 116 ? 2.110 -11.429 13.976 1.00 80.69 116 GLU A O 1
ATOM 873 N N . GLN A 1 117 ? 1.831 -9.371 14.831 1.00 84.06 117 GLN A N 1
ATOM 874 C CA . GLN A 1 117 ? 0.365 -9.406 14.922 1.00 84.06 117 GLN A CA 1
ATOM 875 C C . GLN A 1 117 ? -0.330 -8.453 13.942 1.00 84.06 117 GLN A C 1
ATOM 877 O O . GLN A 1 117 ? -1.547 -8.514 13.803 1.00 84.06 117 GLN A O 1
ATOM 882 N N . LEU A 1 118 ? 0.412 -7.590 13.253 1.00 85.62 118 LEU A N 1
ATOM 883 C CA . LEU A 1 118 ? -0.140 -6.615 12.320 1.00 85.62 118 LEU A CA 1
ATOM 884 C C . LEU A 1 118 ? 0.674 -6.620 11.037 1.00 85.62 118 LEU A C 1
ATOM 886 O O . LEU A 1 118 ? 1.876 -6.378 11.068 1.00 85.62 118 LEU A O 1
ATOM 890 N N . GLN A 1 119 ? 0.024 -6.864 9.907 1.00 84.19 119 GLN A N 1
ATOM 891 C CA . GLN A 1 119 ? 0.661 -6.805 8.600 1.00 84.19 119 GLN A CA 1
ATOM 892 C C . GLN A 1 119 ? -0.011 -5.750 7.731 1.00 84.19 119 GLN A C 1
ATOM 894 O O . GLN A 1 119 ? -1.225 -5.764 7.534 1.00 84.19 119 GLN A O 1
ATOM 899 N N . PHE A 1 120 ? 0.803 -4.894 7.128 1.00 85.19 120 PHE A N 1
ATOM 900 C CA . PHE A 1 120 ? 0.374 -3.960 6.104 1.00 85.19 120 PHE A CA 1
ATOM 901 C C . PHE A 1 120 ? 0.787 -4.413 4.710 1.00 85.19 120 PHE A C 1
ATOM 903 O O . PHE A 1 120 ? 1.920 -4.842 4.456 1.00 85.19 120 PHE A O 1
ATOM 910 N N . ILE A 1 121 ? -0.173 -4.301 3.799 1.00 84.00 121 ILE A N 1
ATOM 911 C CA . ILE A 1 121 ? 0.007 -4.492 2.369 1.00 84.00 121 ILE A CA 1
ATOM 912 C C . ILE A 1 121 ? -0.431 -3.201 1.698 1.00 84.00 121 ILE A C 1
ATOM 914 O O . ILE A 1 121 ? -1.587 -2.803 1.785 1.00 84.00 121 ILE A O 1
ATOM 918 N N . PHE A 1 122 ? 0.487 -2.551 1.008 1.00 82.69 122 PHE A N 1
ATOM 919 C CA . PHE A 1 122 ? 0.199 -1.353 0.243 1.00 82.69 122 PHE A CA 1
ATOM 920 C C . PHE A 1 122 ? 0.021 -1.742 -1.220 1.00 82.69 122 PHE A C 1
ATOM 922 O O . PHE A 1 122 ? 0.769 -2.560 -1.746 1.00 82.69 122 PHE A O 1
ATOM 929 N N . ILE A 1 123 ? -0.962 -1.163 -1.888 1.00 80.56 123 ILE A N 1
ATOM 930 C CA . ILE A 1 123 ? -1.226 -1.316 -3.309 1.00 80.56 123 ILE A CA 1
ATOM 931 C C . ILE A 1 123 ? -1.252 0.078 -3.916 1.00 80.56 123 ILE A C 1
ATOM 933 O O . ILE A 1 123 ? -1.951 0.958 -3.421 1.00 80.56 123 ILE A O 1
ATOM 937 N N . ASP A 1 124 ? -0.501 0.295 -4.991 1.00 76.31 124 ASP A N 1
ATOM 938 C CA . ASP A 1 124 ? -0.558 1.565 -5.716 1.00 76.31 124 ASP A CA 1
ATOM 939 C C . ASP A 1 124 ? -0.245 1.380 -7.205 1.00 76.31 124 ASP A C 1
ATOM 941 O O . ASP A 1 124 ? 0.329 0.379 -7.638 1.00 76.31 124 ASP A O 1
ATOM 945 N N . SER A 1 125 ? -0.632 2.371 -7.997 1.00 66.00 125 SER A N 1
ATOM 946 C CA . SER A 1 125 ? -0.335 2.472 -9.416 1.00 66.00 125 SER A CA 1
ATOM 947 C C . SER A 1 125 ? 1.104 2.930 -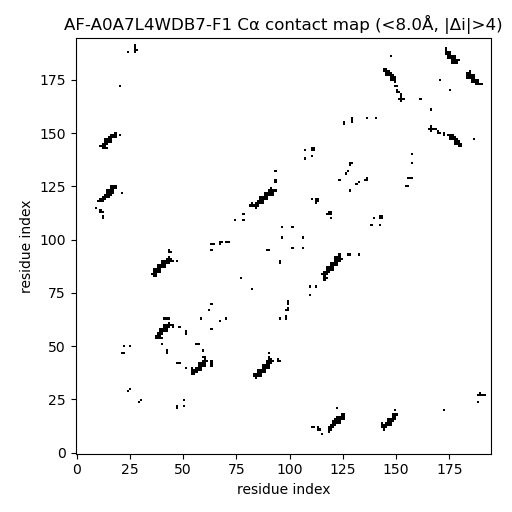9.674 1.00 66.00 125 SER A C 1
ATOM 949 O O . SER A 1 125 ? 1.670 3.780 -8.981 1.00 66.00 125 SER A O 1
ATOM 951 N N . VAL A 1 126 ? 1.680 2.395 -10.752 1.00 53.38 126 VAL A N 1
ATOM 952 C CA . VAL A 1 126 ? 3.058 2.668 -11.191 1.00 53.38 126 VAL A CA 1
ATOM 953 C C . VAL A 1 126 ? 3.355 4.161 -11.375 1.00 53.38 126 VAL A C 1
ATOM 955 O O . VAL A 1 126 ? 4.421 4.651 -11.000 1.00 53.38 126 VAL A O 1
ATOM 958 N N . GLU A 1 127 ? 2.400 4.906 -11.925 1.00 53.75 127 GLU A N 1
ATOM 959 C CA . GLU A 1 127 ? 2.597 6.305 -12.309 1.00 53.75 127 GLU A CA 1
ATOM 960 C C . GLU A 1 127 ? 2.674 7.252 -11.105 1.00 53.75 127 GLU A C 1
ATOM 962 O O . GLU A 1 127 ? 3.406 8.246 -11.149 1.00 53.75 127 GLU A O 1
ATOM 967 N N . LYS A 1 128 ? 1.975 6.933 -10.010 1.00 53.56 128 LYS A N 1
ATOM 968 C CA . LYS A 1 128 ? 1.868 7.809 -8.834 1.00 53.56 128 LYS A CA 1
ATOM 969 C C . LYS A 1 128 ? 3.063 7.687 -7.904 1.00 53.56 128 LYS A C 1
ATOM 971 O O . LYS A 1 128 ? 3.543 8.702 -7.403 1.00 53.56 128 LYS A O 1
ATOM 976 N N . VAL A 1 129 ? 3.611 6.480 -7.771 1.00 53.47 129 VAL A N 1
ATOM 977 C CA . VAL A 1 129 ? 4.812 6.225 -6.964 1.00 53.47 129 VAL A CA 1
ATOM 978 C C . VAL A 1 129 ? 6.070 6.813 -7.614 1.00 53.47 129 VAL A C 1
ATOM 980 O O . VAL A 1 129 ? 7.036 7.018 -6.915 1.00 53.47 129 VAL A O 1
ATOM 983 N N . GLY A 1 130 ? 6.102 7.121 -8.920 1.00 47.53 130 GLY A N 1
ATOM 984 C CA . GLY A 1 130 ? 7.316 7.629 -9.591 1.00 47.53 130 GLY A CA 1
ATOM 985 C C . GLY A 1 130 ? 7.321 9.115 -9.986 1.00 47.53 130 GLY A C 1
ATOM 986 O O . GLY A 1 130 ? 8.396 9.684 -10.195 1.00 47.53 130 GLY A O 1
ATOM 987 N N . ASN A 1 131 ? 6.154 9.748 -10.152 1.00 47.34 131 ASN A N 1
ATOM 988 C CA . ASN A 1 131 ? 6.046 11.131 -10.650 1.00 47.34 131 ASN A CA 1
ATOM 989 C C . ASN A 1 131 ? 5.507 12.131 -9.621 1.00 47.34 131 ASN A C 1
ATOM 991 O O . ASN A 1 131 ? 5.909 13.290 -9.650 1.00 47.34 131 ASN A O 1
ATOM 995 N N . SER A 1 132 ? 4.589 11.719 -8.744 1.00 44.81 132 SER A N 1
ATOM 996 C CA . SER A 1 132 ? 3.805 12.666 -7.936 1.00 44.81 132 SER A CA 1
ATOM 997 C C . SER A 1 132 ? 4.384 12.933 -6.549 1.00 44.81 132 SER A C 1
ATOM 999 O O . SER A 1 132 ? 3.985 13.899 -5.906 1.00 44.81 132 SER A O 1
ATOM 1001 N N . PHE A 1 133 ? 5.342 12.124 -6.089 1.00 49.78 133 PHE A N 1
ATOM 1002 C CA . PHE A 1 133 ? 5.825 12.212 -4.715 1.00 49.78 133 PHE A CA 1
ATOM 1003 C C . PHE A 1 133 ? 7.326 11.951 -4.581 1.00 49.78 133 PHE A C 1
ATOM 1005 O O . PHE A 1 133 ? 7.731 10.995 -3.922 1.00 49.78 133 PHE A O 1
ATOM 1012 N N . GLY A 1 134 ? 8.175 12.807 -5.157 1.00 53.91 134 GLY A N 1
ATOM 1013 C CA . GLY A 1 134 ? 9.637 12.654 -5.067 1.00 53.91 134 GLY A CA 1
ATOM 1014 C C . GLY A 1 134 ? 10.168 12.399 -3.643 1.00 53.91 134 GLY A C 1
ATOM 1015 O O . GLY A 1 134 ? 11.125 11.657 -3.484 1.00 53.91 134 GLY A O 1
ATOM 1016 N N . GLY A 1 135 ? 9.503 12.920 -2.602 1.00 60.47 135 GLY A N 1
ATOM 1017 C CA . GLY A 1 135 ? 9.828 12.608 -1.203 1.00 60.47 135 GLY A CA 1
ATOM 1018 C C . GLY A 1 135 ? 9.264 11.277 -0.677 1.00 60.47 135 GLY A C 1
ATOM 1019 O O . GLY A 1 135 ? 9.953 10.579 0.058 1.00 60.47 135 GLY A O 1
ATOM 1020 N N . ILE A 1 136 ? 8.035 10.898 -1.047 1.00 64.81 136 ILE A N 1
ATOM 1021 C CA . ILE A 1 136 ? 7.394 9.660 -0.557 1.00 64.81 136 ILE A CA 1
ATOM 1022 C C . ILE A 1 136 ? 7.950 8.429 -1.264 1.00 64.81 136 ILE A C 1
ATOM 1024 O O . ILE A 1 136 ? 8.097 7.392 -0.638 1.00 64.81 136 ILE A O 1
ATOM 1028 N N . THR A 1 137 ? 8.311 8.552 -2.539 1.00 67.06 137 THR A N 1
ATOM 1029 C CA . THR A 1 137 ? 8.937 7.476 -3.326 1.00 67.06 137 THR A CA 1
ATOM 1030 C C . THR A 1 137 ? 10.199 6.963 -2.644 1.00 67.06 137 THR A C 1
ATOM 1032 O O . THR A 1 137 ? 10.373 5.759 -2.481 1.00 67.06 137 THR A O 1
ATOM 1035 N N . THR A 1 138 ? 11.054 7.888 -2.203 1.00 69.44 138 THR A N 1
ATOM 1036 C CA . THR A 1 138 ? 12.281 7.573 -1.471 1.00 69.44 138 THR A CA 1
ATOM 1037 C C . THR A 1 138 ? 11.966 6.945 -0.119 1.00 69.44 138 THR A C 1
ATOM 1039 O O . THR A 1 138 ? 12.525 5.905 0.203 1.00 69.44 138 THR A O 1
ATOM 1042 N N . LEU A 1 139 ? 11.008 7.501 0.632 1.00 72.38 139 LEU A N 1
ATOM 1043 C CA . LEU A 1 139 ? 10.606 6.937 1.928 1.00 72.38 139 LEU A CA 1
ATOM 1044 C C . LEU A 1 139 ? 10.061 5.518 1.794 1.00 72.38 139 LEU A C 1
ATOM 1046 O O . LEU A 1 139 ? 10.429 4.640 2.563 1.00 72.38 139 LEU A O 1
ATOM 1050 N N . ILE A 1 140 ? 9.224 5.284 0.790 1.00 72.88 140 ILE A N 1
ATOM 1051 C CA . ILE A 1 140 ? 8.723 3.966 0.428 1.00 72.88 140 ILE A CA 1
ATOM 1052 C C . ILE A 1 140 ? 9.900 3.032 0.132 1.00 72.88 140 ILE A C 1
ATOM 1054 O O . ILE A 1 140 ? 10.007 1.996 0.779 1.00 72.88 140 ILE A O 1
ATOM 1058 N N . LYS A 1 141 ? 10.804 3.418 -0.781 1.00 70.25 141 LYS A N 1
ATOM 1059 C CA . LYS A 1 141 ? 11.978 2.625 -1.190 1.00 70.25 141 LYS A CA 1
ATOM 1060 C C . LYS A 1 141 ? 12.868 2.232 -0.007 1.00 70.25 141 LYS A C 1
ATOM 1062 O O . LYS A 1 141 ? 13.348 1.108 0.033 1.00 70.25 141 LYS A O 1
ATOM 1067 N N . GLU A 1 142 ? 13.078 3.147 0.934 1.00 71.88 142 GLU A N 1
ATOM 1068 C CA . GLU A 1 142 ? 13.956 2.946 2.093 1.00 71.88 142 GLU A CA 1
ATOM 1069 C C . GLU A 1 142 ? 13.320 2.114 3.217 1.00 71.88 142 GLU A C 1
ATOM 1071 O O . GLU A 1 142 ? 14.049 1.545 4.023 1.00 71.88 142 GLU A O 1
ATOM 1076 N N . ASN A 1 143 ? 11.986 2.053 3.304 1.00 72.56 143 ASN A N 1
ATOM 1077 C CA . ASN A 1 143 ? 11.294 1.496 4.477 1.00 72.56 143 ASN A CA 1
ATOM 1078 C C . ASN A 1 143 ? 10.430 0.269 4.171 1.00 72.56 143 ASN A C 1
ATOM 1080 O O . ASN A 1 143 ? 10.032 -0.448 5.086 1.00 72.56 143 ASN A O 1
ATOM 1084 N N . ILE A 1 144 ? 10.129 -0.008 2.902 1.00 71.00 144 ILE A N 1
ATOM 1085 C CA . ILE A 1 144 ? 9.377 -1.208 2.542 1.00 71.00 144 ILE A CA 1
ATOM 1086 C C . ILE A 1 144 ? 10.349 -2.338 2.224 1.00 71.00 144 ILE A C 1
ATOM 1088 O O . ILE A 1 144 ? 11.173 -2.261 1.320 1.00 71.00 144 ILE A O 1
ATOM 1092 N N . TYR A 1 145 ? 10.212 -3.419 2.985 1.00 67.19 145 TYR A N 1
ATOM 1093 C CA . TYR A 1 145 ? 11.076 -4.592 2.914 1.00 67.19 145 TYR A CA 1
ATOM 1094 C C . TYR A 1 145 ? 10.939 -5.363 1.592 1.00 67.19 145 TYR A C 1
ATOM 1096 O O . TYR A 1 145 ? 11.896 -5.967 1.101 1.00 67.19 145 TYR A O 1
ATOM 1104 N N . HIS A 1 146 ? 9.739 -5.360 1.009 1.00 69.25 146 HIS A N 1
ATOM 1105 C CA . HIS A 1 146 ? 9.431 -6.185 -0.145 1.00 69.25 146 HIS A CA 1
ATOM 1106 C C . HIS A 1 146 ? 8.497 -5.480 -1.132 1.00 69.25 146 HIS A C 1
ATOM 1108 O O . HIS A 1 146 ? 7.376 -5.082 -0.806 1.00 69.25 146 HIS A O 1
ATOM 1114 N N . PHE A 1 147 ? 8.960 -5.379 -2.375 1.00 73.50 147 PHE A N 1
ATOM 1115 C CA . PHE A 1 147 ? 8.220 -4.795 -3.483 1.00 73.50 147 PHE A CA 1
ATOM 1116 C C . PHE A 1 147 ? 7.871 -5.852 -4.510 1.00 73.50 147 PHE A C 1
ATOM 1118 O O . PHE A 1 147 ? 8.746 -6.578 -4.986 1.00 73.50 147 PHE A O 1
ATOM 1125 N N . LEU A 1 148 ? 6.605 -5.884 -4.903 1.00 74.06 148 LEU A N 1
ATOM 1126 C CA . LEU A 1 148 ? 6.126 -6.683 -6.019 1.00 74.06 148 LEU A CA 1
ATOM 1127 C C . LEU A 1 148 ? 5.528 -5.759 -7.060 1.00 74.06 148 LEU A C 1
ATOM 1129 O O . LEU A 1 148 ? 4.700 -4.922 -6.721 1.00 74.06 148 LEU A O 1
ATOM 1133 N N . PHE A 1 149 ? 5.906 -5.900 -8.324 1.00 72.88 149 PHE A N 1
ATOM 1134 C CA . PHE A 1 149 ? 5.366 -5.016 -9.349 1.00 72.88 149 PHE A CA 1
ATOM 1135 C C . PHE A 1 149 ? 5.307 -5.662 -10.726 1.00 72.88 149 PHE A C 1
ATOM 1137 O O . PHE A 1 149 ? 6.105 -6.529 -11.082 1.00 72.88 149 PHE A O 1
ATOM 1144 N N . GLY A 1 150 ? 4.311 -5.249 -11.503 1.00 69.06 150 GLY A N 1
ATOM 1145 C CA . GLY A 1 150 ? 4.123 -5.687 -12.883 1.00 69.06 150 GLY A CA 1
ATOM 1146 C C . GLY A 1 150 ? 4.474 -4.591 -13.889 1.00 69.06 150 GLY A C 1
ATOM 1147 O O . GLY A 1 150 ? 4.604 -3.418 -13.544 1.00 69.06 150 GLY A O 1
ATOM 1148 N N . GLY A 1 151 ? 4.551 -4.964 -15.165 1.00 67.56 151 GLY A N 1
ATOM 1149 C CA . GLY A 1 151 ? 4.745 -4.019 -16.266 1.00 67.56 151 GLY A CA 1
ATOM 1150 C C . GLY A 1 151 ? 6.204 -3.831 -16.680 1.00 67.56 151 GLY A C 1
ATOM 1151 O O . GLY A 1 151 ? 7.069 -4.628 -16.346 1.00 67.56 151 GLY A O 1
ATOM 1152 N N . ASP A 1 152 ? 6.453 -2.795 -17.480 1.00 69.69 152 ASP A N 1
ATOM 1153 C CA . ASP A 1 152 ? 7.755 -2.538 -18.101 1.00 69.69 152 ASP A CA 1
ATOM 1154 C C . ASP A 1 152 ? 8.740 -1.942 -17.089 1.00 69.69 152 ASP A C 1
ATOM 1156 O O . ASP A 1 152 ? 8.523 -0.823 -16.620 1.00 69.69 152 ASP A O 1
ATOM 1160 N N . LEU A 1 153 ? 9.836 -2.654 -16.804 1.00 71.69 153 LEU A N 1
ATOM 1161 C CA . LEU A 1 153 ? 10.921 -2.208 -15.921 1.00 71.69 153 LEU A CA 1
ATOM 1162 C C . LEU A 1 153 ? 11.476 -0.829 -16.295 1.00 71.69 153 LEU A C 1
ATOM 1164 O O . LEU A 1 153 ? 11.867 -0.069 -15.417 1.00 71.69 153 LEU A O 1
ATOM 1168 N N . ARG A 1 154 ? 11.446 -0.445 -17.576 1.00 67.75 154 ARG A N 1
ATOM 1169 C CA . ARG A 1 154 ? 11.916 0.878 -18.033 1.00 67.75 154 ARG A CA 1
ATOM 1170 C C . ARG A 1 154 ? 11.038 2.028 -17.552 1.00 67.75 154 ARG A C 1
ATOM 1172 O O . ARG A 1 154 ? 11.468 3.177 -17.567 1.00 67.75 154 ARG A O 1
ATOM 1179 N N . LYS A 1 155 ? 9.794 1.740 -17.169 1.00 67.12 155 LYS A N 1
ATOM 1180 C CA . LYS A 1 155 ? 8.852 2.724 -16.618 1.00 67.12 155 LYS A CA 1
ATOM 1181 C C . LYS A 1 155 ? 8.914 2.795 -15.093 1.00 67.12 155 LYS A C 1
ATOM 1183 O O . LYS A 1 155 ? 8.258 3.651 -14.505 1.00 67.12 155 LYS A O 1
ATOM 1188 N N . GLN A 1 156 ? 9.707 1.926 -14.470 1.00 67.12 156 GLN A N 1
ATOM 1189 C CA . GLN A 1 156 ? 9.811 1.803 -13.028 1.00 67.12 156 GLN A CA 1
ATOM 1190 C C . GLN A 1 156 ? 10.952 2.661 -12.496 1.00 67.12 156 GLN A C 1
ATOM 1192 O O . GLN A 1 156 ? 12.118 2.422 -12.785 1.00 67.12 156 GLN A O 1
ATOM 1197 N N . ARG A 1 157 ? 10.610 3.685 -11.712 1.00 65.75 157 ARG A N 1
ATOM 1198 C CA . ARG A 1 157 ? 11.581 4.667 -11.197 1.00 65.75 157 ARG A CA 1
ATOM 1199 C C . ARG A 1 157 ? 12.221 4.299 -9.859 1.00 65.75 157 ARG A C 1
ATOM 1201 O O . ARG A 1 157 ? 13.064 5.041 -9.378 1.00 65.75 157 ARG A O 1
ATOM 1208 N N . PHE A 1 158 ? 11.809 3.196 -9.243 1.00 64.38 158 PHE A N 1
ATOM 1209 C CA . PHE A 1 158 ? 12.278 2.789 -7.913 1.00 64.38 158 PHE A CA 1
ATOM 1210 C C . PHE A 1 158 ? 13.493 1.857 -7.953 1.00 64.38 158 PHE A C 1
ATOM 1212 O O . PHE A 1 158 ? 14.208 1.780 -6.955 1.00 64.38 158 PHE A O 1
ATOM 1219 N N . ILE A 1 159 ? 13.756 1.181 -9.079 1.00 67.31 159 ILE A N 1
ATOM 1220 C CA . ILE A 1 159 ? 14.961 0.359 -9.230 1.00 67.31 159 ILE A CA 1
ATOM 1221 C C . ILE A 1 159 ? 16.026 1.169 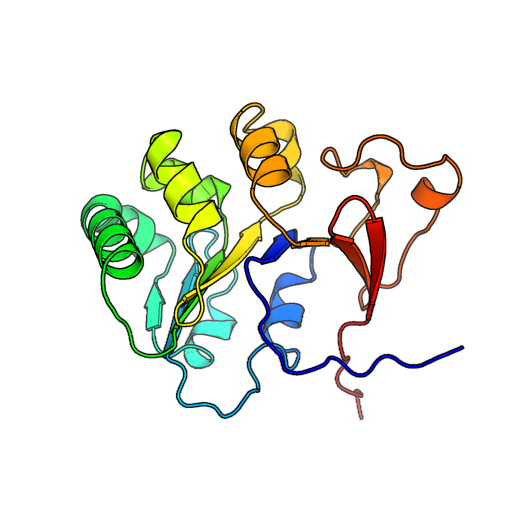-9.945 1.00 67.31 159 ILE A C 1
ATOM 1223 O O . ILE A 1 159 ? 15.900 1.515 -11.119 1.00 67.31 159 ILE A O 1
ATOM 1227 N N . GLU A 1 160 ? 17.094 1.442 -9.215 1.00 63.94 160 GLU A N 1
ATOM 1228 C CA . GLU A 1 160 ? 18.325 1.983 -9.764 1.00 63.94 160 GLU A CA 1
ATOM 1229 C C . GLU A 1 160 ? 19.247 0.806 -10.110 1.00 63.94 160 GLU A C 1
ATOM 1231 O O . GLU A 1 160 ? 19.240 -0.212 -9.422 1.00 63.94 160 GLU A O 1
ATOM 1236 N N . ASN A 1 161 ? 20.044 0.941 -11.172 1.00 65.00 161 ASN A N 1
ATOM 1237 C CA . ASN A 1 161 ? 21.075 -0.029 -11.579 1.00 65.00 161 ASN A CA 1
ATOM 1238 C C . ASN A 1 161 ? 20.600 -1.341 -12.235 1.00 65.00 161 ASN A C 1
ATOM 1240 O O . ASN A 1 161 ? 21.342 -2.321 -12.225 1.00 65.00 161 ASN A O 1
ATOM 1244 N N . LEU A 1 162 ? 19.427 -1.370 -12.878 1.00 69.19 162 LEU A N 1
ATOM 1245 C CA . LEU A 1 162 ? 19.090 -2.491 -13.768 1.00 69.19 162 LEU A CA 1
ATOM 1246 C C . LEU A 1 162 ? 20.026 -2.522 -14.981 1.00 69.19 162 LEU A C 1
ATOM 1248 O O . LEU A 1 162 ? 20.262 -1.499 -15.632 1.00 69.19 162 LEU A O 1
ATOM 1252 N N . SER A 1 163 ? 20.512 -3.708 -15.332 1.00 71.81 163 SER A N 1
ATOM 1253 C CA . SER A 1 163 ? 21.247 -3.902 -16.577 1.00 71.81 163 SER A CA 1
ATOM 1254 C C . SER A 1 163 ? 20.343 -3.674 -17.795 1.00 71.81 163 SER A C 1
ATOM 1256 O O . SER A 1 163 ? 19.120 -3.854 -17.765 1.00 71.81 163 SER A O 1
ATOM 1258 N N . LEU A 1 164 ? 20.956 -3.310 -18.926 1.00 70.12 164 LEU A N 1
ATOM 1259 C CA . LEU A 1 164 ? 20.230 -3.147 -20.190 1.00 70.12 164 LEU A CA 1
ATOM 1260 C C . LEU A 1 164 ? 19.508 -4.427 -20.623 1.00 70.12 164 LEU A C 1
ATOM 1262 O O . LEU A 1 164 ? 18.518 -4.339 -21.344 1.00 70.12 164 LEU A O 1
ATOM 1266 N N . ASP A 1 165 ? 19.977 -5.597 -20.203 1.00 74.19 165 ASP A N 1
ATOM 1267 C CA . ASP A 1 165 ? 19.344 -6.864 -20.551 1.00 74.19 165 ASP A CA 1
ATOM 1268 C C . ASP A 1 165 ? 18.152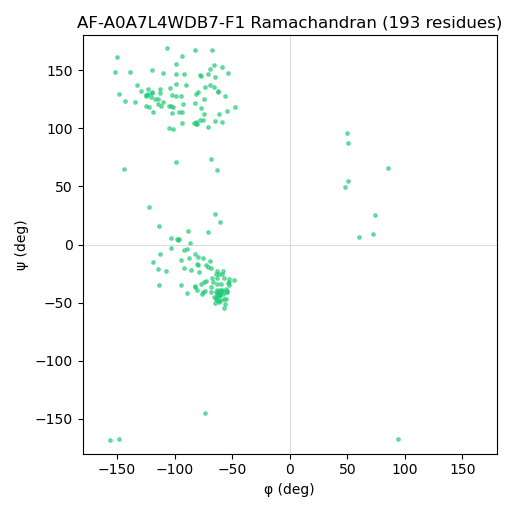 -7.180 -19.645 1.00 74.19 165 ASP A C 1
ATOM 1270 O O . ASP A 1 165 ? 17.122 -7.622 -20.151 1.00 74.19 165 ASP A O 1
ATOM 1274 N N . GLU A 1 166 ? 18.211 -6.837 -18.355 1.00 71.12 166 GLU A N 1
ATOM 1275 C CA . GLU A 1 166 ? 17.067 -6.959 -17.439 1.00 71.12 166 GLU A CA 1
ATOM 1276 C C . GLU A 1 166 ? 15.897 -6.063 -17.860 1.00 71.12 166 GLU A C 1
ATOM 1278 O O . GLU A 1 166 ? 14.748 -6.497 -17.847 1.00 71.12 166 GLU A O 1
ATOM 1283 N N . THR A 1 167 ? 16.171 -4.844 -18.331 1.00 71.38 167 THR A N 1
ATOM 1284 C CA . THR A 1 167 ? 15.118 -3.904 -18.769 1.00 71.38 167 THR A CA 1
ATOM 1285 C C . THR A 1 167 ? 14.391 -4.311 -20.057 1.00 71.38 167 THR A C 1
ATOM 1287 O O . THR A 1 167 ? 13.336 -3.754 -20.366 1.00 71.38 167 THR A O 1
ATOM 1290 N N . LYS A 1 168 ? 14.925 -5.271 -20.823 1.00 71.12 168 LYS A N 1
ATOM 1291 C CA . LYS A 1 168 ? 14.291 -5.795 -22.049 1.00 71.12 168 LYS A CA 1
ATOM 1292 C C . LYS A 1 168 ? 13.320 -6.940 -21.769 1.00 71.12 168 LYS A C 1
ATOM 1294 O O . LYS A 1 168 ? 12.582 -7.339 -22.672 1.00 71.12 168 LYS A O 1
ATOM 12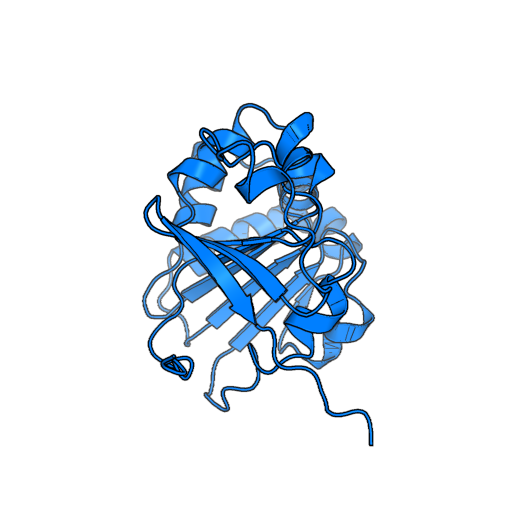99 N N . ILE A 1 169 ? 13.328 -7.492 -20.556 1.00 70.81 169 ILE A N 1
ATOM 1300 C CA . ILE A 1 169 ? 12.504 -8.643 -20.202 1.00 70.81 169 ILE A CA 1
ATOM 1301 C C . ILE A 1 169 ? 11.052 -8.188 -20.053 1.00 70.81 169 ILE A C 1
ATOM 1303 O O . ILE A 1 169 ? 10.694 -7.472 -19.121 1.00 70.81 169 ILE A O 1
ATOM 1307 N N . VAL A 1 170 ? 10.198 -8.642 -20.969 1.00 71.12 170 VAL A N 1
ATOM 1308 C CA . VAL A 1 170 ? 8.745 -8.493 -20.857 1.00 71.12 170 VAL A CA 1
ATOM 1309 C C . VAL A 1 170 ? 8.196 -9.755 -20.211 1.00 71.12 170 VAL A C 1
ATOM 1311 O O . VAL A 1 170 ? 8.123 -10.809 -20.845 1.00 71.12 170 VAL A O 1
ATOM 1314 N N . LEU A 1 171 ? 7.831 -9.656 -18.936 1.00 70.06 171 LEU A N 1
ATOM 1315 C CA . LEU A 1 171 ? 7.268 -10.784 -18.209 1.00 70.06 171 LEU A CA 1
ATOM 1316 C C . LEU A 1 171 ? 5.783 -11.012 -18.553 1.00 70.06 171 LEU A C 1
ATOM 1318 O O . LEU A 1 171 ? 5.037 -10.053 -18.781 1.00 70.06 171 LEU A O 1
ATOM 1322 N N . PRO A 1 172 ? 5.319 -12.276 -18.571 1.00 70.00 172 PRO A N 1
ATOM 1323 C CA . PRO A 1 172 ? 3.897 -12.594 -18.651 1.00 70.00 172 PRO A CA 1
ATOM 1324 C C . PRO A 1 172 ? 3.112 -11.990 -17.478 1.00 70.00 172 PRO A C 1
ATOM 1326 O O . PRO A 1 172 ? 3.638 -11.851 -16.381 1.00 70.00 172 PRO A O 1
ATOM 1329 N N . ARG A 1 173 ? 1.813 -11.712 -17.669 1.00 67.75 173 ARG A N 1
ATOM 1330 C CA . A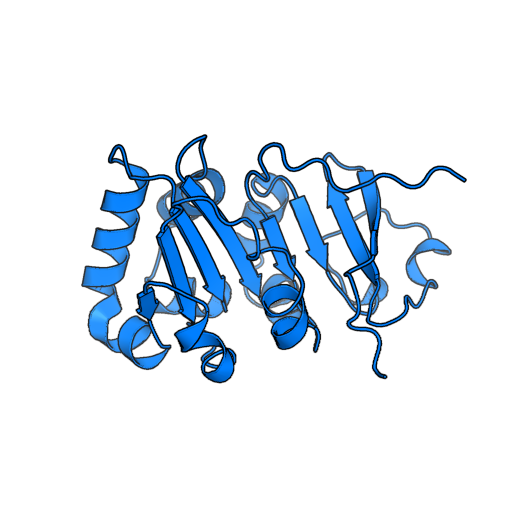RG A 1 173 ? 0.959 -11.048 -16.655 1.00 67.75 173 ARG A CA 1
ATOM 1331 C C . ARG A 1 173 ? 0.862 -11.772 -15.307 1.00 67.75 173 ARG A C 1
ATOM 1333 O O . ARG A 1 173 ? 0.520 -11.145 -14.314 1.00 67.75 173 ARG A O 1
ATOM 1340 N N . TYR A 1 174 ? 1.118 -13.076 -15.289 1.00 68.50 174 TYR A N 1
ATOM 1341 C CA . TYR A 1 174 ? 1.099 -13.901 -14.082 1.00 68.50 174 TYR A CA 1
ATOM 1342 C C . TYR A 1 174 ? 2.438 -13.911 -13.333 1.00 68.50 174 TYR A C 1
ATOM 1344 O O . TYR A 1 174 ? 2.565 -14.604 -12.328 1.00 68.50 174 TYR A O 1
ATOM 1352 N N . VAL A 1 175 ? 3.445 -13.183 -13.815 1.00 70.81 175 VAL A N 1
ATOM 1353 C CA . VAL A 1 175 ? 4.750 -13.055 -13.168 1.00 70.81 175 VAL A CA 1
ATOM 1354 C C . VAL A 1 175 ? 4.930 -11.605 -12.736 1.00 70.81 175 VAL A C 1
ATOM 1356 O O . VAL A 1 175 ? 4.809 -10.687 -13.547 1.00 70.81 175 VAL A O 1
ATOM 1359 N N . LEU A 1 176 ? 5.221 -11.404 -11.454 1.00 76.19 176 LEU A N 1
ATOM 1360 C CA . LEU A 1 176 ? 5.625 -10.111 -10.914 1.00 76.19 176 LEU A CA 1
ATOM 1361 C C . LEU A 1 176 ? 7.135 -10.067 -10.786 1.00 76.19 176 LEU A C 1
ATOM 1363 O O . LEU A 1 176 ? 7.779 -11.066 -10.461 1.00 76.19 176 LEU A O 1
ATOM 1367 N N . HIS A 1 177 ? 7.688 -8.885 -10.987 1.00 76.44 177 HIS A N 1
ATOM 1368 C CA . HIS A 1 177 ? 9.018 -8.577 -10.508 1.00 76.44 177 HIS A CA 1
ATOM 1369 C C . HIS A 1 177 ? 8.993 -8.453 -8.989 1.00 76.44 177 HIS A C 1
ATOM 1371 O O . HIS A 1 177 ? 8.004 -8.008 -8.405 1.00 76.44 177 HIS A O 1
ATOM 1377 N N . GLN A 1 178 ? 10.095 -8.847 -8.370 1.00 77.81 178 GLN A N 1
ATOM 1378 C CA . GLN A 1 178 ? 10.323 -8.764 -6.941 1.00 77.81 178 GLN A CA 1
ATOM 1379 C C . GLN A 1 178 ? 11.581 -7.943 -6.692 1.00 77.81 178 GLN A C 1
ATOM 1381 O O . GLN A 1 178 ? 12.611 -8.191 -7.316 1.00 77.81 178 GLN A O 1
ATOM 1386 N N . TYR A 1 179 ? 11.510 -7.008 -5.752 1.00 73.94 179 TYR A N 1
ATOM 1387 C CA . TYR A 1 179 ? 12.685 -6.359 -5.183 1.00 73.94 179 TYR A CA 1
ATOM 1388 C C . TYR A 1 179 ? 12.649 -6.526 -3.666 1.00 73.94 179 TYR A C 1
ATOM 1390 O O . TYR A 1 179 ? 11.678 -6.132 -3.015 1.00 73.94 179 TYR A O 1
ATOM 1398 N N . LYS A 1 180 ? 13.668 -7.190 -3.124 1.00 72.75 180 LYS A N 1
ATOM 1399 C CA . LYS A 1 180 ? 13.769 -7.549 -1.708 1.00 72.75 180 LYS A CA 1
ATOM 1400 C C . LYS A 1 180 ? 15.236 -7.542 -1.301 1.00 72.75 180 LYS A C 1
ATOM 1402 O O . LYS A 1 180 ? 16.020 -8.213 -1.962 1.00 72.75 180 LYS A O 1
ATOM 1407 N N . ASP A 1 181 ? 15.586 -6.853 -0.215 1.00 70.62 181 ASP A N 1
ATOM 1408 C CA . ASP A 1 181 ? 16.963 -6.814 0.311 1.00 70.62 181 ASP A CA 1
ATOM 1409 C C . ASP A 1 181 ? 17.997 -6.526 -0.792 1.00 70.62 181 ASP A C 1
ATOM 1411 O O . ASP A 1 181 ? 18.938 -7.289 -1.005 1.00 70.62 181 ASP A O 1
ATOM 1415 N N . GLU A 1 182 ? 17.737 -5.480 -1.584 1.00 70.56 182 GLU A N 1
ATOM 1416 C CA . GLU A 1 182 ? 18.559 -5.068 -2.738 1.00 70.56 182 GLU A CA 1
ATOM 1417 C C . GLU A 1 182 ? 18.712 -6.120 -3.851 1.00 70.56 182 GLU A C 1
ATOM 1419 O O . GLU A 1 182 ? 19.428 -5.920 -4.831 1.00 70.56 182 GLU A O 1
ATOM 1424 N N . THR A 1 183 ? 17.995 -7.236 -3.743 1.00 72.06 183 THR A N 1
ATOM 1425 C CA . THR A 1 183 ? 18.036 -8.340 -4.691 1.00 72.06 183 THR A CA 1
ATOM 1426 C C . THR A 1 183 ? 16.814 -8.296 -5.593 1.00 72.06 183 THR A C 1
ATOM 1428 O O . THR A 1 183 ? 15.664 -8.234 -5.141 1.00 72.06 183 THR A O 1
ATOM 1431 N N . PHE A 1 184 ? 17.072 -8.361 -6.896 1.00 75.94 184 PHE A N 1
ATOM 1432 C CA . PHE A 1 184 ? 16.042 -8.424 -7.917 1.00 75.94 184 PHE A CA 1
ATOM 1433 C C . PHE A 1 184 ? 15.665 -9.872 -8.245 1.00 75.94 184 PHE A C 1
ATOM 1435 O O . PHE A 1 184 ? 16.523 -10.745 -8.380 1.00 75.94 184 PHE A O 1
ATOM 1442 N N . GLY A 1 185 ? 14.370 -10.135 -8.389 1.00 77.12 185 GLY A N 1
ATOM 1443 C CA . GLY A 1 185 ? 13.839 -11.463 -8.662 1.00 77.12 185 GLY A CA 1
ATOM 1444 C C . GLY A 1 185 ? 12.478 -11.430 -9.342 1.00 77.12 185 GLY A C 1
ATOM 1445 O O . GLY A 1 185 ? 12.003 -10.395 -9.813 1.00 77.12 185 GLY A O 1
ATOM 1446 N N . THR A 1 186 ? 11.832 -12.594 -9.397 1.00 77.62 186 THR A N 1
ATOM 1447 C CA . THR A 1 186 ? 10.469 -12.730 -9.920 1.00 77.62 186 THR A CA 1
ATOM 1448 C C . THR A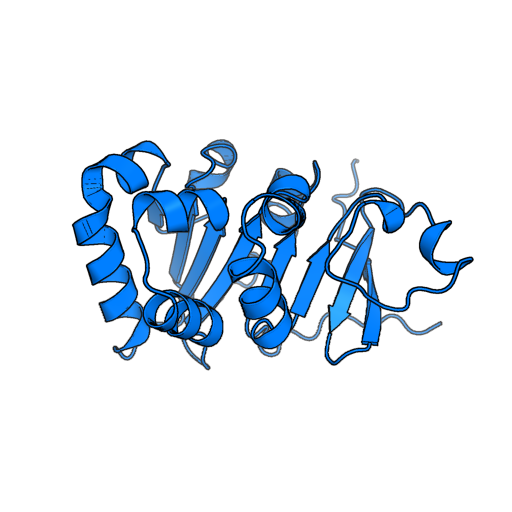 1 186 ? 9.646 -13.672 -9.057 1.00 77.62 186 THR A C 1
ATOM 1450 O O . THR A 1 186 ? 10.167 -14.635 -8.493 1.00 77.62 186 THR A O 1
ATOM 1453 N N . VAL A 1 187 ? 8.345 -13.406 -8.977 1.00 73.19 187 VAL A N 1
ATOM 1454 C CA . VAL A 1 187 ? 7.367 -14.241 -8.280 1.00 73.19 187 VAL A CA 1
ATOM 1455 C C . VAL A 1 187 ? 6.259 -14.613 -9.254 1.00 73.19 187 VAL A C 1
ATOM 1457 O O . VAL A 1 187 ? 5.655 -13.753 -9.891 1.00 73.19 187 VAL A O 1
ATOM 1460 N N . ASN A 1 188 ? 5.968 -15.910 -9.350 1.00 70.88 188 ASN A N 1
ATOM 1461 C CA . ASN A 1 188 ? 4.818 -16.404 -10.099 1.00 70.88 188 ASN A CA 1
ATOM 1462 C C . ASN A 1 188 ? 3.567 -16.300 -9.228 1.00 70.88 188 ASN A C 1
ATOM 1464 O O . ASN A 1 188 ? 3.497 -16.914 -8.162 1.00 70.88 188 ASN A O 1
ATOM 1468 N N . ILE A 1 189 ? 2.567 -15.566 -9.700 1.00 66.75 189 ILE A N 1
ATOM 1469 C CA . ILE A 1 189 ? 1.263 -15.518 -9.057 1.00 66.75 189 ILE A CA 1
ATOM 1470 C C . ILE A 1 189 ? 0.459 -16.761 -9.495 1.00 66.75 189 ILE A C 1
ATOM 1472 O O . ILE A 1 189 ? 0.361 -17.036 -10.696 1.00 66.75 189 ILE A O 1
ATOM 1476 N N . PRO A 1 190 ? -0.128 -17.528 -8.558 1.00 56.56 190 PRO A N 1
ATOM 1477 C CA . PRO A 1 190 ? -0.920 -18.709 -8.890 1.00 56.56 190 PRO A CA 1
ATOM 1478 C C . PRO A 1 190 ? -2.145 -18.358 -9.746 1.00 56.56 190 PRO A C 1
ATOM 1480 O O . PRO A 1 190 ? -3.080 -17.736 -9.253 1.00 56.56 190 PRO A O 1
ATOM 1483 N N . MET A 1 191 ? -2.153 -18.793 -11.008 1.00 52.19 191 MET A N 1
ATOM 1484 C CA . MET A 1 191 ? -3.303 -18.698 -11.919 1.00 52.19 191 MET A CA 1
ATOM 1485 C C . MET A 1 191 ? -4.299 -19.811 -11.622 1.00 52.19 191 MET A C 1
ATOM 1487 O O . MET A 1 191 ? -3.915 -20.980 -11.535 1.00 52.19 191 MET A O 1
ATOM 1491 N N . GLU A 1 192 ? -5.580 -19.459 -11.485 1.00 54.97 192 GLU A N 1
ATOM 1492 C CA . GLU A 1 192 ? -6.637 -20.457 -11.603 1.00 54.97 192 GLU A CA 1
ATOM 1493 C C . GLU A 1 192 ? -6.485 -21.136 -12.964 1.00 54.97 192 GLU A C 1
ATOM 1495 O O . GLU A 1 192 ? -6.367 -20.476 -14.000 1.00 54.97 192 GLU A O 1
ATOM 1500 N N . GLN A 1 193 ? -6.436 -22.470 -12.964 1.00 42.12 193 GLN A N 1
ATOM 1501 C CA . GLN A 1 193 ? -6.584 -23.206 -14.207 1.00 42.12 193 GLN A CA 1
ATOM 1502 C C . GLN A 1 193 ? -8.004 -22.941 -14.691 1.00 42.12 193 GLN A C 1
ATOM 1504 O O . GLN A 1 193 ? -8.956 -23.462 -14.112 1.00 42.12 193 GLN A O 1
ATOM 1509 N N . ILE A 1 194 ? -8.131 -22.118 -15.730 1.00 38.09 194 ILE A N 1
ATOM 1510 C CA . ILE A 1 194 ? -9.356 -22.048 -16.518 1.00 38.09 194 ILE A CA 1
ATOM 1511 C C . ILE A 1 194 ? -9.567 -23.472 -17.048 1.00 38.09 194 ILE A C 1
ATOM 1513 O O . ILE A 1 194 ? -8.784 -23.943 -17.875 1.00 38.09 194 ILE A O 1
ATOM 1517 N N . LYS A 1 195 ? -10.535 -24.183 -16.469 1.00 33.56 195 LYS A N 1
ATOM 1518 C CA . LYS A 1 195 ? -11.029 -25.458 -16.989 1.00 33.56 195 LYS A CA 1
ATOM 1519 C C . LYS A 1 195 ? -12.058 -25.199 -18.073 1.00 33.56 195 LYS A C 1
ATOM 1521 O O . LYS A 1 195 ? -12.865 -24.263 -17.885 1.00 33.56 195 LYS A O 1
#

Secondary structure (DSSP, 8-state):
--------S----EEEEESTTHHHHHHTGGG---SS-EEEEEETTS--GGGGGGSSEEE-HHHHHHTHHHHHHHHHHHHHS-PSSEEEEEE-HHHHHHHHT--HHHHHHHHT---SSEEEEEEEEHHHHHHS-HHHHHHHHHH-SEEEE-S-GGG-SS-----TTGGG----TTEEEEEETTEEEEEE-------

Sequence (195 aa):
MAVSKLNPGILINNLIQLGNVGDFAIRSKIFSARLAVDTVLIDASGNLKANQTDFNVYIDASEVNNKSIDLKVSIGVLLSEKLTPTVVVFNGLGELNGKLVLTKEELLILLNGSNEQLQFIFIDSVEKVGNSFGGITTLIKENIYHFLFGGDLRKQRFIENLSLDETKIVLPRYVLHQYKDETFGTVNIPMEQIK

Nearest PDB structures (foldseek):
  8s0e-assembly1_G  TM=5.096E-01  e=1.239E-02  Homo sapiens
  7dy2-assembly1_B  TM=4.592E-01  e=1.322E-02  Synechococcus elongatus PCC 7942 = FACHB-805
  9fo7-assembly1_U  TM=4.864E-01  e=3.052E-02  Escherichia coli
  7dy2-assembly2_J  TM=4.332E-01  e=1.945E-02  Synechococcus elongatus PCC 7942 = FACHB-805

pLDDT: mean 70.21, std 19.55, range [23.61, 94.94]

Solvent-accessible surface area (backbone atoms only — not comparable to full-atom values): 11369 Å² total; per-residue (Å²): 132,88,81,81,73,86,69,92,73,78,82,65,27,39,36,38,34,33,51,102,45,57,76,48,61,67,70,22,71,80,73,64,67,93,56,96,52,51,32,36,36,39,25,42,65,55,83,56,67,90,52,43,84,82,31,81,37,64,40,48,33,66,51,47,63,76,39,22,68,60,52,51,50,53,52,54,48,65,66,72,54,93,62,71,40,31,40,40,36,37,31,23,54,70,52,39,43,71,56,52,64,58,50,75,66,56,47,50,49,60,57,57,46,44,56,99,41,34,31,43,36,39,27,33,51,63,68,53,58,61,70,75,30,82,70,55,37,51,52,47,66,76,52,47,57,28,37,36,35,50,77,63,53,79,74,46,73,86,68,78,86,72,50,81,69,63,48,67,56,81,69,58,91,53,39,29,41,30,42,40,87,94,40,78,52,72,43,77,54,72,72,80,79,84,124

Organism: NCBI:txid2749962

Foldseek 3Di:
DDDDDPDPPDDAFEEEADDPCVQPLLVFCPLVPPDPEAEEEEALVQPCPVCCVSHPYYHGNVNCQPVLVVVLVVLVCVLPDDDAQYEYEYEAPVSSCVRNVADPVSVLSSRQSDDPRYHYYYYYHQVCLAPPCPPVVVSNLVRGQKYWYADQPVSHRSDDDDDPVNRPDHDDSQKTWMAGPNDTDIDGGDDDPPD

Mean predicted aligned error: 11.2 Å